Protein AF-A0A0D9WM63-F1 (afdb_monomer)

Solvent-accessible surface area (backbone atoms only — not comparable to full-atom values): 14721 Å² total; per-residue (Å²): 133,85,79,82,76,86,70,68,70,67,44,61,54,49,36,53,50,27,53,54,46,32,70,76,42,75,76,48,37,66,35,28,33,57,30,14,49,35,24,43,80,66,71,37,35,72,68,12,36,56,25,10,50,50,11,34,73,63,33,74,63,45,44,58,12,27,46,43,31,19,54,31,30,44,76,72,66,41,39,66,62,15,44,54,38,31,56,60,26,34,78,56,36,85,76,46,64,69,44,56,50,48,44,55,53,39,52,50,52,52,57,57,53,48,78,76,44,97,56,67,67,66,53,51,55,50,53,50,54,55,48,52,54,52,51,54,50,52,52,53,52,49,52,53,50,52,55,50,53,51,53,50,53,51,49,56,52,50,51,52,52,52,53,54,49,55,52,51,56,51,51,53,52,52,51,51,54,52,50,54,54,49,57,52,52,51,51,54,50,50,53,50,49,53,54,54,60,69,49,48,69,79,45,33,11,82,84,80,70,42,72,43,81,51,33,21,30,41,63,80,73,49,62,30,28,47,69,60,54,52,48,45,44,73,73,69,50,64,49,36,93,86,78,66,44,78,43,90,51,89,63,71,45,78,34,63,68,58,36,54,50,46,52,53,51,51,53,57,58,74,66,57,130

Radius of gyration: 53.37 Å; Cα contacts (8 Å, |Δi|>4): 248; chains: 1; bounding box: 93×41×144 Å

pLDDT: mean 86.45, std 12.23, range [28.81, 97.81]

Mean predicted aligned error: 16.12 Å

Foldseek 3Di:
DDDDDDQPPVLVVQLVVLVVVCVVPVLDLVSLLSNLVSCLSVVNLVSSLVSLVSSCVSPVLPLSSLLSNLSSCVVVVNLLVSLVSLLSSCVNVVDDPSSVVSNVVSVVVLVVVVVVDPDVVSVVSVVVSVVSNVVSVVVVVVVVVVVVVVVVVVVVVVVVVVVVVVVVVVVVVVVVVVVVVVVVVVVVVVVVVVVLVVCQVVQAAPQPRHRAQWWKAFQVRDIHRPVRLVVCVVVVQQADPVPRHGHPDGDIHTPVVSNVVSVVSVVVVVPPD

Sequence (273 aa):
MHACVPLPKKYLEASRKFTKAAKKNPSDPTNFSYRAQCRIERGKFPEALEDAERCIELDPAFVMGYVCKGNALSLLGAYEDAVSTLIDGLKHGPGNPEILDGLKRYSAHLKMAKSNSNDDVRAENLRKHERDIEHLRNELQKSKIEASEERSSQRDYEYVVEQLTLQNDLLDQELQTANQRTGNLERQLEEHNALFQQLQPHFTCPISQDVMDEPVIAADGHTYEAEMIKDWFRRGRTTSPMTNEQLEHRELIPNHALRSAIEKWRQLQNMAP

Secondary structure (DSSP, 8-state):
--------HHHHHHHHHHHHHHHH-TT-HHHHHHHHHHHHTTT-HHHHHHHHHHHHHH-TT-HHHHHHHHHHHHHTT-HHHHHHHHHHHHHH-TT-HHHHHHHHHHHHHHHHHHTT---HHHHHHHHHHHHHHHHHHHHHHHHHHHHHHHHHHHHHHHHHHHHHHHHHHHHHHHHHHHHHHHHHHHHHHHHHHHHHHHHHHHHB-TTT-SB-SSEEE-TTS-EEEHHHHHHHHHTT--B-TTT-PBPS----EE-HHHHHHHHHHHHHHHT--

InterPro domains:
  IPR003613 U-box domain [PF04564] (202-267)
  IPR003613 U-box domain [PS51698] (198-272)
  IPR003613 U-box domain [SM00504] (202-265)
  IPR011990 Tetratricopeptide-like helical domain superfamily [G3DSA:1.25.40.10] (8-198)
  IPR011990 Tetratricopeptide-like helical domain superfamily [SSF48452] (9-105)
  IPR013083 Zinc finger, RING/FYVE/PHD-type [G3DSA:3.30.40.10] (199-272)
  IPR019734 Tetratricopeptide repeat [SM00028] (29-62)
  IPR019734 Tetratricopeptide repeat [SM00028] (63-96)
  IPR052085 WD repeat, SAM and U-box domain-containing [PTHR46573] (161-271)

Nearest PDB structures (foldseek):
  2vyi-assembly2_B  TM=9.308E-01  e=2.009E-06  Homo sapiens
  6gxz-assembly2_C  TM=8.877E-01  e=5.380E-06  Homo sapiens
  6gxz-assembly1_A  TM=8.841E-01  e=9.301E-06  Homo sapiens
  6i57-assembly1_A  TM=8.871E-01  e=7.074E-06  Homo sapiens
  7kw7-assembly1_E  TM=8.843E-01  e=6.003E-06  Homo sapiens

Structure (mmCIF, N/CA/C/O backbone):
data_AF-A0A0D9WM63-F1
#
_entry.id   AF-A0A0D9WM63-F1
#
loop_
_atom_site.group_PDB
_atom_site.id
_atom_site.type_symbol
_atom_site.label_atom_id
_atom_site.label_alt_id
_atom_site.label_comp_id
_atom_site.label_asym_id
_atom_site.label_entity_id
_atom_site.label_seq_id
_atom_site.pdbx_PDB_ins_code
_atom_site.Cartn_x
_atom_site.Cartn_y
_atom_site.Cartn_z
_atom_site.occupancy
_atom_site.B_iso_or_equiv
_atom_site.auth_seq_id
_atom_site.auth_comp_id
_atom_site.auth_asym_id
_atom_site.auth_atom_id
_atom_site.pdbx_PDB_model_num
ATOM 1 N N . MET A 1 1 ? -26.439 7.511 71.485 1.00 30.38 1 MET A N 1
ATOM 2 C CA . MET A 1 1 ? -25.369 8.437 71.053 1.00 30.38 1 MET A CA 1
ATOM 3 C C . MET A 1 1 ? -24.290 7.604 70.374 1.00 30.38 1 MET A C 1
ATOM 5 O O . MET A 1 1 ? -23.497 6.984 71.070 1.00 30.38 1 MET A O 1
ATOM 9 N N . HIS A 1 2 ? -24.324 7.463 69.045 1.00 30.92 2 HIS A N 1
ATOM 10 C CA . HIS A 1 2 ? -23.300 6.688 68.336 1.00 30.92 2 HIS A CA 1
ATOM 11 C C . HIS A 1 2 ? -22.000 7.490 68.265 1.00 30.92 2 HIS A C 1
ATOM 13 O O . HIS A 1 2 ? -21.975 8.612 67.762 1.00 30.92 2 HIS A O 1
ATOM 19 N N . ALA A 1 3 ? -20.946 6.910 68.836 1.00 28.81 3 ALA A N 1
ATOM 20 C CA . ALA A 1 3 ? -19.606 7.463 68.877 1.00 28.81 3 ALA A CA 1
ATOM 21 C C . ALA A 1 3 ? -19.083 7.713 67.455 1.00 28.81 3 ALA A C 1
ATOM 23 O O . ALA A 1 3 ? -19.073 6.819 66.610 1.00 28.81 3 ALA A O 1
ATOM 24 N N . CYS A 1 4 ? -18.653 8.949 67.208 1.00 33.91 4 CYS A N 1
ATOM 25 C CA . CYS A 1 4 ? -17.992 9.371 65.983 1.00 33.91 4 CYS A CA 1
ATOM 26 C C . CYS A 1 4 ? -16.625 8.677 65.900 1.00 33.91 4 CYS A C 1
ATOM 28 O O . CYS A 1 4 ? -15.690 9.050 66.610 1.00 33.91 4 CYS A O 1
ATOM 30 N N . VAL A 1 5 ? -16.519 7.640 65.068 1.00 37.62 5 VAL A N 1
ATOM 31 C CA . VAL A 1 5 ? -15.233 7.031 64.710 1.00 37.62 5 VAL A CA 1
ATOM 32 C C . VAL A 1 5 ? -14.412 8.096 63.965 1.00 37.62 5 VAL A C 1
ATOM 34 O O . VAL A 1 5 ? -14.908 8.656 62.984 1.00 37.62 5 VAL A O 1
ATOM 37 N N . PRO A 1 6 ? -13.183 8.432 64.404 1.00 40.06 6 PRO A N 1
ATOM 38 C CA . PRO A 1 6 ? -12.389 9.458 63.746 1.00 40.06 6 PRO A CA 1
ATOM 39 C C . PRO A 1 6 ? -11.955 8.977 62.358 1.00 40.06 6 PRO A C 1
ATOM 41 O O . PRO A 1 6 ? -11.064 8.142 62.215 1.00 40.06 6 PRO A O 1
ATOM 44 N N . LEU A 1 7 ? -12.600 9.516 61.322 1.00 44.00 7 LEU A N 1
ATOM 45 C CA . LEU A 1 7 ? -12.259 9.256 59.926 1.00 44.00 7 LEU A CA 1
ATOM 46 C C . LEU A 1 7 ? -10.853 9.800 59.593 1.00 44.00 7 LEU A C 1
ATOM 48 O O . LEU A 1 7 ? -10.496 10.895 60.046 1.00 44.00 7 LEU A O 1
ATOM 52 N N . PRO A 1 8 ? -10.046 9.101 58.770 1.00 55.19 8 PRO A N 1
ATOM 53 C CA . PRO A 1 8 ? -8.692 9.539 58.437 1.00 55.19 8 PRO A CA 1
ATOM 54 C C . PRO A 1 8 ? -8.680 10.935 57.796 1.00 55.19 8 PRO A C 1
ATOM 56 O O . PRO A 1 8 ? -9.303 11.160 56.757 1.00 55.19 8 PRO A O 1
ATOM 59 N N . LYS A 1 9 ? -7.911 11.875 58.374 1.00 60.28 9 LYS A N 1
ATOM 60 C CA . LYS A 1 9 ? -7.759 13.276 57.902 1.00 60.28 9 LYS A CA 1
ATOM 61 C C . LYS A 1 9 ? -7.510 13.411 56.387 1.00 60.28 9 LYS A C 1
ATOM 63 O O . LYS A 1 9 ? -7.901 14.411 55.789 1.00 60.28 9 LYS A O 1
ATOM 68 N N . LYS A 1 10 ? -6.921 12.389 55.756 1.00 66.81 10 LYS A N 1
ATOM 69 C CA . LYS A 1 10 ? -6.607 12.334 54.320 1.00 66.81 10 LYS A CA 1
ATOM 70 C C . LYS A 1 10 ? -7.846 12.464 53.412 1.00 66.81 10 LYS A C 1
ATOM 72 O O . LYS A 1 10 ? -7.761 13.131 52.383 1.00 66.81 10 LYS A O 1
ATOM 77 N N . TYR A 1 11 ? -9.010 11.931 53.800 1.00 69.69 11 TYR A N 1
ATOM 78 C CA . TYR A 1 11 ? -10.223 11.975 52.960 1.00 69.69 11 TYR A CA 1
ATOM 79 C C . TYR A 1 11 ? -10.913 13.345 52.951 1.00 69.69 11 TYR A C 1
ATOM 81 O O . TYR A 1 11 ? -11.523 13.744 51.958 1.00 69.69 11 TYR A O 1
ATOM 89 N N . LEU A 1 12 ? -10.786 14.109 54.040 1.00 73.38 12 LEU A N 1
ATOM 90 C CA . LEU A 1 12 ? -11.295 15.481 54.131 1.00 73.38 12 LEU A CA 1
ATOM 91 C C . LEU A 1 12 ? -10.537 16.421 53.188 1.00 73.38 12 LEU A C 1
ATOM 93 O O . LEU A 1 12 ? -11.150 17.228 52.483 1.00 73.38 12 LEU A O 1
ATOM 97 N N . GLU A 1 13 ? -9.212 16.298 53.149 1.00 78.75 13 GLU A N 1
ATOM 98 C CA . GLU A 1 13 ? -8.368 17.070 52.238 1.00 78.75 13 GLU A CA 1
ATOM 99 C C . GLU A 1 13 ? -8.580 16.655 50.779 1.00 78.75 13 GLU A C 1
ATOM 101 O O . GLU A 1 13 ? -8.741 17.526 49.921 1.00 78.75 13 GLU A O 1
ATOM 106 N N . ALA A 1 14 ? -8.662 15.348 50.505 1.00 77.00 14 ALA A N 1
ATOM 107 C CA . ALA A 1 14 ? -8.947 14.819 49.171 1.00 77.00 14 ALA A CA 1
ATOM 108 C C . ALA A 1 14 ? -10.304 15.311 48.643 1.00 77.00 14 ALA A C 1
ATOM 110 O O . ALA A 1 14 ? -10.381 15.878 47.554 1.00 77.00 14 ALA A O 1
ATOM 111 N N . SER A 1 15 ? -11.361 15.229 49.457 1.00 80.38 15 SER A N 1
ATOM 112 C CA . SER A 1 15 ? -12.695 15.717 49.095 1.00 80.38 15 SER A CA 1
ATOM 113 C C . SER A 1 15 ? -12.697 17.213 48.747 1.00 80.38 15 SER A C 1
ATOM 115 O O . SER A 1 15 ? -13.327 17.624 47.769 1.00 80.38 15 SER A O 1
ATOM 117 N N . ARG A 1 16 ? -11.943 18.045 49.485 1.00 83.75 16 ARG A N 1
ATOM 118 C CA . ARG A 1 16 ? -11.784 19.477 49.167 1.00 83.75 16 ARG A CA 1
ATOM 119 C C . ARG A 1 16 ? -11.043 19.700 47.847 1.00 83.75 16 ARG A C 1
ATOM 121 O O . ARG A 1 16 ? -11.448 20.576 47.082 1.00 83.75 16 ARG A O 1
ATOM 128 N N . LYS A 1 17 ? -9.989 18.926 47.570 1.00 86.19 17 LYS A N 1
ATOM 129 C CA . LYS A 1 17 ? -9.228 19.004 46.312 1.00 86.19 17 LYS A CA 1
ATOM 130 C C . LYS A 1 17 ? -10.103 18.645 45.110 1.00 86.19 17 LYS A C 1
ATOM 132 O O . LYS A 1 17 ? -10.204 19.460 44.198 1.00 86.19 17 LYS A O 1
ATOM 137 N N . PHE A 1 18 ? -10.822 17.523 45.156 1.00 85.25 18 PHE A N 1
ATOM 138 C CA . PHE A 1 18 ? -11.717 17.114 44.066 1.00 85.25 18 PHE A CA 1
ATOM 139 C C . PHE A 1 18 ? -12.925 18.040 43.905 1.00 85.25 18 PHE A C 1
ATOM 141 O O . PHE A 1 18 ? -13.374 18.282 42.792 1.00 85.25 18 PHE A O 1
ATOM 148 N N . THR A 1 19 ? -13.408 18.663 44.984 1.00 87.38 19 THR A N 1
ATOM 149 C CA . THR A 1 19 ? -14.452 19.695 44.872 1.00 87.38 19 THR A CA 1
ATOM 150 C C . THR A 1 19 ? -13.950 20.928 44.116 1.00 87.38 19 THR A C 1
ATOM 152 O O . THR A 1 19 ? -14.672 21.467 43.280 1.00 87.38 19 THR A O 1
ATOM 155 N N . LYS A 1 20 ? -12.715 21.380 44.375 1.00 88.56 20 LYS A N 1
ATOM 156 C CA . LYS A 1 20 ? -12.098 22.472 43.604 1.00 88.56 20 LYS A CA 1
ATOM 157 C C . LYS A 1 20 ? -11.825 22.054 42.155 1.00 88.56 20 LYS A C 1
ATOM 159 O O . LYS A 1 20 ? -12.071 22.851 41.256 1.00 88.56 20 LYS A O 1
ATOM 164 N N . ALA A 1 21 ? -11.366 20.822 41.935 1.00 83.88 21 ALA A N 1
ATOM 165 C CA . ALA A 1 21 ? -11.103 20.282 40.602 1.00 83.88 21 ALA A CA 1
ATOM 166 C C . ALA A 1 21 ? -12.382 20.199 39.756 1.00 83.88 21 ALA A C 1
ATOM 168 O O . ALA A 1 21 ? -12.409 20.749 38.662 1.00 83.88 21 ALA A O 1
ATOM 169 N N . ALA A 1 22 ? -13.475 19.666 40.310 1.00 86.56 22 ALA A N 1
ATOM 170 C CA . ALA A 1 22 ? -14.778 19.605 39.645 1.00 86.56 22 ALA A CA 1
ATOM 171 C C . ALA A 1 22 ? -15.368 20.994 39.332 1.00 86.56 22 ALA A C 1
ATOM 173 O O . ALA A 1 22 ? -16.107 21.144 38.368 1.00 86.56 22 ALA A O 1
ATOM 174 N N . LYS A 1 23 ? -15.044 22.035 40.118 1.00 89.81 23 LYS A N 1
ATOM 175 C CA . LYS A 1 23 ? -15.414 23.423 39.778 1.00 89.81 23 LYS A CA 1
ATOM 176 C C . LYS A 1 23 ? -14.583 23.984 38.626 1.00 89.81 23 LYS A C 1
ATOM 178 O O . LYS A 1 23 ? -15.092 24.775 37.844 1.00 89.81 23 LYS A O 1
ATOM 183 N N . LYS A 1 24 ? -13.301 23.619 38.559 1.00 89.12 24 LYS A N 1
ATOM 184 C CA . LYS A 1 24 ? -12.375 24.082 37.520 1.00 89.12 24 LYS A CA 1
ATOM 185 C C . LYS A 1 24 ? -12.625 23.378 36.185 1.00 89.12 24 LYS A C 1
ATOM 187 O O . LYS A 1 24 ? -12.498 24.014 35.148 1.00 89.12 24 LYS A O 1
ATOM 192 N N . ASN A 1 25 ? -12.978 22.095 36.222 1.00 86.38 25 ASN A N 1
ATOM 193 C CA . ASN A 1 25 ? -13.357 21.313 35.054 1.00 86.38 25 ASN A CA 1
ATOM 194 C C . ASN A 1 25 ? -14.635 20.497 35.341 1.00 86.38 25 ASN A C 1
ATOM 196 O O . ASN A 1 25 ? -14.542 19.355 35.799 1.00 86.38 25 ASN A O 1
ATOM 200 N N . PRO A 1 26 ? -15.824 21.079 35.097 1.00 88.75 26 PRO A N 1
ATOM 201 C CA . PRO A 1 26 ? -17.108 20.422 35.353 1.00 88.75 26 PRO A CA 1
ATOM 202 C C . PRO A 1 26 ? -17.472 19.304 34.371 1.00 88.75 26 PRO A C 1
ATOM 204 O O . PRO A 1 26 ? -18.470 18.627 34.601 1.00 88.75 26 PRO A O 1
ATOM 207 N N . SER A 1 27 ? -16.709 19.131 33.290 1.00 89.94 27 SER A N 1
ATOM 208 C CA . SER A 1 27 ? -16.997 18.144 32.242 1.00 89.94 27 SER A CA 1
ATOM 209 C C . SER A 1 27 ? -16.189 16.855 32.381 1.00 89.94 27 SER A C 1
ATOM 211 O O . SER A 1 27 ? -16.422 15.916 31.634 1.00 89.94 27 SER A O 1
ATOM 213 N N . ASP A 1 28 ? -15.230 16.798 33.309 1.00 87.19 28 ASP A N 1
ATOM 214 C CA . ASP A 1 28 ? -14.387 15.618 33.512 1.00 87.19 28 ASP A CA 1
ATOM 215 C C . ASP A 1 28 ? -15.029 14.648 34.528 1.00 87.19 28 ASP A C 1
ATOM 217 O O . ASP A 1 28 ? -15.064 14.969 35.727 1.00 87.19 28 ASP A O 1
ATOM 221 N N . PRO A 1 29 ? -15.504 13.464 34.088 1.00 89.50 29 PRO A N 1
ATOM 222 C CA . PRO A 1 29 ? -16.188 12.487 34.940 1.00 89.50 29 PRO A CA 1
ATOM 223 C C . PRO A 1 29 ? -15.286 11.945 36.060 1.00 89.50 29 PRO A C 1
ATOM 225 O O . PRO A 1 29 ? -15.774 11.606 37.142 1.00 89.50 29 PRO A O 1
ATOM 228 N N . THR A 1 30 ? -13.966 11.952 35.862 1.00 88.38 30 THR A N 1
ATOM 229 C CA . THR A 1 30 ? -12.961 11.455 36.814 1.00 88.38 30 THR A CA 1
ATOM 230 C C . THR A 1 30 ? -12.980 12.229 38.133 1.00 88.38 30 THR A C 1
ATOM 232 O O . THR A 1 30 ? -12.835 11.665 39.219 1.00 88.38 30 THR A O 1
ATOM 235 N N . ASN A 1 31 ? -13.192 13.546 38.073 1.00 87.44 31 ASN A N 1
ATOM 236 C CA . ASN A 1 31 ? -13.251 14.371 39.280 1.00 87.44 31 ASN A CA 1
ATOM 237 C C . ASN A 1 31 ? -14.484 14.047 40.127 1.00 87.44 31 ASN A C 1
ATOM 239 O O . ASN A 1 31 ? -14.416 14.120 41.357 1.00 87.44 31 ASN A O 1
ATOM 243 N N . PHE A 1 32 ? -15.597 13.694 39.481 1.00 91.12 32 PHE A N 1
ATOM 244 C CA . PHE A 1 32 ? -16.828 13.311 40.163 1.00 91.12 32 PHE A CA 1
ATOM 245 C C . PHE A 1 32 ? -16.726 11.905 40.755 1.00 91.12 32 PHE A C 1
ATOM 247 O O . PHE A 1 32 ? -17.112 11.741 41.909 1.00 91.12 32 PHE A O 1
ATOM 254 N N . SER A 1 33 ? -16.116 10.930 40.070 1.00 90.00 33 SER A N 1
ATOM 255 C CA . SER A 1 33 ? -15.935 9.579 40.631 1.00 90.00 33 SER A CA 1
ATOM 256 C C . SER A 1 33 ? -15.040 9.573 41.875 1.00 90.00 33 SER A C 1
ATOM 258 O O . SER A 1 33 ? -15.428 9.041 42.918 1.00 90.00 33 SER A O 1
ATOM 260 N N . TYR A 1 34 ? -13.890 10.254 41.841 1.00 88.81 34 TYR A N 1
ATOM 261 C CA . TYR A 1 34 ? -13.026 10.368 43.021 1.00 88.81 34 TYR A CA 1
ATOM 262 C C . TYR A 1 34 ? -13.686 11.156 44.161 1.00 88.81 34 TYR A C 1
ATOM 264 O O . TYR A 1 34 ? -13.469 10.859 45.343 1.00 88.81 34 TYR A O 1
ATOM 272 N N . ARG A 1 35 ? -14.525 12.152 43.838 1.00 90.88 35 ARG A N 1
ATOM 273 C CA . ARG A 1 35 ? -15.312 12.885 44.839 1.00 90.88 35 ARG A CA 1
ATOM 274 C C . ARG A 1 35 ? -16.397 12.002 45.458 1.00 90.88 35 ARG A C 1
ATOM 276 O O . ARG A 1 35 ? -16.523 12.026 46.685 1.00 90.88 35 ARG A O 1
ATOM 283 N N . ALA A 1 36 ? -17.091 11.195 44.654 1.00 91.38 36 ALA A N 1
ATOM 284 C CA . ALA A 1 36 ? -18.078 10.214 45.096 1.00 91.38 36 ALA A CA 1
ATOM 285 C C . ALA A 1 36 ? -17.442 9.196 46.049 1.00 91.38 36 ALA A C 1
ATOM 287 O O . ALA A 1 36 ? -17.933 9.005 47.159 1.00 91.38 36 ALA A O 1
ATOM 288 N N . GLN A 1 37 ? -16.285 8.634 45.687 1.00 90.31 37 GLN A N 1
ATOM 289 C CA . GLN A 1 37 ? -15.542 7.706 46.541 1.00 90.31 37 GLN A CA 1
ATOM 290 C C . GLN A 1 37 ? -15.157 8.350 47.881 1.00 90.31 37 GLN A C 1
ATOM 292 O O . GLN A 1 37 ? -15.417 7.792 48.944 1.00 90.31 37 GLN A O 1
ATOM 297 N N . CYS A 1 38 ? -14.634 9.582 47.864 1.00 89.56 38 CYS A N 1
ATOM 298 C CA . CYS A 1 38 ? -14.337 10.310 49.100 1.00 89.56 38 CYS A CA 1
ATOM 299 C C . CYS A 1 38 ? -15.587 10.580 49.957 1.00 89.56 38 CYS A C 1
ATOM 301 O O . CYS A 1 38 ? -15.468 10.726 51.172 1.00 89.56 38 CYS A O 1
ATOM 303 N N . ARG A 1 39 ? -16.771 10.732 49.351 1.00 91.94 39 ARG A N 1
ATOM 304 C CA . ARG A 1 39 ? -18.042 10.945 50.063 1.00 91.94 39 ARG A CA 1
ATOM 305 C C . ARG A 1 39 ? -18.585 9.645 50.655 1.00 91.94 39 ARG A C 1
ATOM 307 O O . ARG A 1 39 ? -19.030 9.675 51.800 1.00 91.94 39 ARG A O 1
ATOM 314 N N . ILE A 1 40 ? -18.446 8.527 49.943 1.00 89.88 40 ILE A N 1
ATOM 315 C CA . ILE A 1 40 ? -18.752 7.173 50.430 1.00 89.88 40 ILE A CA 1
ATOM 316 C C . ILE A 1 40 ? -17.966 6.875 51.708 1.00 89.88 40 ILE A C 1
ATOM 318 O O . ILE A 1 40 ? -18.567 6.595 52.742 1.00 89.88 40 ILE A O 1
ATOM 322 N N . GLU A 1 41 ? -16.645 7.069 51.682 1.00 87.19 41 GLU A N 1
ATOM 323 C CA . GLU A 1 41 ? -15.774 6.863 52.853 1.00 87.19 41 GLU A CA 1
ATOM 324 C C . GLU A 1 41 ? -16.122 7.786 54.033 1.00 87.19 41 GLU A C 1
ATOM 326 O O . GLU A 1 41 ? -15.753 7.538 55.176 1.00 87.19 41 GLU A O 1
ATOM 331 N N . ARG A 1 42 ? -16.845 8.881 53.773 1.00 86.50 42 ARG A N 1
ATOM 332 C CA . ARG A 1 42 ? -17.303 9.838 54.788 1.00 86.50 42 ARG A CA 1
ATOM 333 C C . ARG A 1 42 ? -18.729 9.582 55.275 1.00 86.50 42 ARG A C 1
ATOM 335 O O . ARG A 1 42 ? -19.224 10.381 56.067 1.00 86.50 42 ARG A O 1
ATOM 342 N N . GLY A 1 43 ? -19.397 8.538 54.787 1.00 87.56 43 GLY A N 1
ATOM 343 C CA . GLY A 1 43 ? -20.796 8.244 55.106 1.00 87.56 43 GLY A CA 1
ATOM 344 C C . GLY A 1 43 ? -21.811 9.191 54.453 1.00 87.56 43 GLY A C 1
ATOM 345 O O . GLY A 1 43 ? -22.971 9.219 54.849 1.00 87.56 43 GLY A O 1
ATOM 346 N N . LYS A 1 44 ? -21.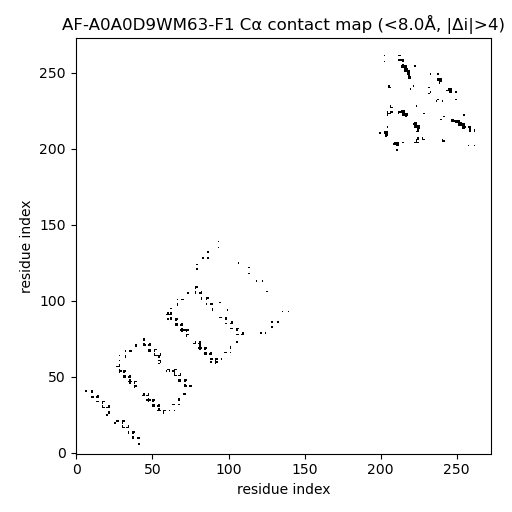387 10.000 53.475 1.00 90.31 44 LYS A N 1
ATOM 347 C CA . LYS A 1 44 ? -22.230 10.957 52.739 1.00 90.31 44 LYS A CA 1
ATOM 348 C C . LYS A 1 44 ? -22.787 10.303 51.477 1.00 90.31 44 LYS A C 1
ATOM 350 O O . LYS A 1 44 ? -22.362 10.618 50.367 1.00 90.31 44 LYS A O 1
ATOM 355 N N . PHE A 1 45 ? -23.655 9.312 51.664 1.00 90.94 45 PHE A N 1
ATOM 356 C CA . PHE A 1 45 ? -24.143 8.465 50.571 1.00 90.94 45 PHE A CA 1
ATOM 357 C C . PHE A 1 45 ? -25.047 9.197 49.566 1.00 90.94 45 PHE A C 1
ATOM 359 O O . PHE A 1 45 ? -24.806 9.024 48.373 1.00 90.94 45 PHE A O 1
ATOM 366 N N . PRO A 1 46 ? -26.009 10.054 49.972 1.00 92.12 46 PRO A N 1
ATOM 367 C CA . PRO A 1 46 ? -26.835 10.796 49.016 1.00 92.12 46 PRO A CA 1
ATOM 368 C C . PRO A 1 46 ? -25.997 11.696 48.103 1.00 92.12 46 PRO A C 1
ATOM 370 O O . PRO A 1 46 ? -26.126 11.648 46.885 1.00 92.12 46 PRO A O 1
ATOM 373 N N . GLU A 1 47 ? -25.040 12.434 48.672 1.00 92.06 47 GLU A N 1
ATOM 374 C CA . GLU A 1 47 ? -24.155 13.286 47.878 1.00 92.06 47 GLU A CA 1
ATOM 375 C C . GLU A 1 47 ? -23.172 12.468 47.018 1.00 92.06 47 GLU A C 1
ATOM 377 O O . GLU A 1 47 ? -22.626 12.979 46.041 1.00 92.06 47 GLU A O 1
ATOM 382 N N . ALA A 1 48 ? -22.874 11.219 47.388 1.00 92.81 48 ALA A N 1
ATOM 383 C CA . ALA A 1 48 ? -22.083 10.324 46.548 1.00 92.81 48 ALA A CA 1
ATOM 384 C C . ALA A 1 48 ? -22.883 9.795 45.350 1.00 92.81 48 ALA A C 1
ATOM 386 O O . ALA A 1 48 ? -22.302 9.627 44.280 1.00 92.81 48 ALA A O 1
ATOM 387 N N . LEU A 1 49 ? -24.191 9.568 45.514 1.00 94.88 49 LEU A N 1
ATOM 388 C CA . LEU A 1 49 ? -25.080 9.175 44.419 1.00 94.88 49 LEU A CA 1
ATOM 389 C C . LEU A 1 49 ? -25.188 10.279 43.374 1.00 94.88 49 LEU A C 1
ATOM 391 O O . LEU A 1 49 ? -24.983 9.993 42.201 1.00 94.88 49 LEU A O 1
ATOM 395 N N . GLU A 1 50 ? -25.388 11.530 43.795 1.00 94.56 50 GLU A N 1
ATOM 396 C CA . GLU A 1 50 ? -25.412 12.681 42.880 1.00 94.56 50 GLU A CA 1
ATOM 397 C C . GLU A 1 50 ? -24.125 12.772 42.045 1.00 94.56 50 GLU A C 1
ATOM 399 O O . GLU A 1 50 ? -24.160 13.004 40.838 1.00 94.56 50 GLU A O 1
ATOM 404 N N . ASP A 1 51 ? -22.967 12.561 42.678 1.00 93.38 51 ASP A N 1
ATOM 405 C CA . ASP A 1 51 ? -21.682 12.582 41.978 1.00 93.38 51 ASP A CA 1
ATOM 406 C C . ASP A 1 51 ? -21.534 11.412 41.002 1.00 93.38 51 ASP A C 1
ATOM 408 O O . ASP A 1 51 ? -20.985 11.585 39.915 1.00 93.38 51 ASP A O 1
ATOM 412 N N . ALA A 1 52 ? -22.004 10.226 41.384 1.00 94.69 52 ALA A N 1
ATOM 413 C CA . ALA A 1 52 ? -21.937 9.040 40.547 1.00 94.69 52 ALA A CA 1
ATOM 414 C C . ALA A 1 52 ? -22.902 9.124 39.352 1.00 94.69 52 ALA A C 1
ATOM 416 O O . ALA A 1 52 ? -22.534 8.748 38.243 1.00 94.69 52 ALA A O 1
ATOM 417 N N . GLU A 1 53 ? -24.097 9.685 39.541 1.00 95.50 53 GLU A N 1
ATOM 418 C CA . GLU A 1 53 ? -25.047 9.972 38.461 1.00 95.50 53 GLU A CA 1
ATOM 419 C C . GLU A 1 53 ? -24.493 11.020 37.511 1.00 95.50 53 GLU A C 1
ATOM 421 O O . GLU A 1 53 ? -24.486 10.805 36.302 1.00 95.50 53 GLU A O 1
ATOM 426 N N . ARG A 1 54 ? -23.900 12.092 38.048 1.00 94.06 54 ARG A N 1
ATOM 427 C CA . ARG A 1 54 ? -23.239 13.093 37.214 1.00 94.06 54 ARG A CA 1
ATOM 428 C C . ARG A 1 54 ? -22.093 12.506 36.393 1.00 94.06 54 ARG A C 1
ATOM 430 O O . ARG A 1 54 ? -21.845 12.945 35.277 1.00 94.06 54 ARG A O 1
ATOM 437 N N . CYS A 1 55 ? -21.392 11.520 36.942 1.00 93.75 55 CYS A N 1
ATOM 438 C CA . CYS A 1 55 ? -20.333 10.794 36.254 1.00 93.75 55 CYS A CA 1
ATOM 439 C C . CYS A 1 55 ? -20.876 10.043 35.023 1.00 93.75 55 CYS A C 1
ATOM 441 O O . CYS A 1 55 ? -20.318 10.178 33.939 1.00 93.75 55 CYS A O 1
ATOM 443 N N . ILE A 1 56 ? -22.000 9.336 35.190 1.00 94.75 56 ILE A N 1
ATOM 444 C CA . ILE A 1 56 ? -22.683 8.585 34.123 1.00 94.75 56 ILE A CA 1
ATOM 445 C C . ILE A 1 56 ? -23.300 9.530 33.079 1.00 94.75 56 ILE A C 1
ATOM 447 O O . ILE A 1 56 ? -23.251 9.240 31.889 1.00 94.75 56 ILE A O 1
ATOM 451 N N . GLU A 1 57 ? -23.851 10.674 33.498 1.00 94.88 57 GLU A N 1
ATOM 452 C CA . GLU A 1 57 ? -24.372 11.699 32.580 1.00 94.88 57 GLU A CA 1
ATOM 453 C C . GLU A 1 57 ? -23.280 12.304 31.689 1.00 94.88 57 GLU A C 1
ATOM 455 O O . GLU A 1 57 ? -23.529 12.599 30.522 1.00 94.88 57 GLU A O 1
ATOM 460 N N . LEU A 1 58 ? -22.091 12.543 32.253 1.00 93.56 58 LEU A N 1
ATOM 461 C CA . LEU A 1 58 ? -20.969 13.142 31.531 1.00 93.56 58 LEU A CA 1
ATOM 462 C C . LEU A 1 58 ? -20.316 12.154 30.564 1.00 93.56 58 LEU A C 1
ATOM 464 O O . LEU A 1 58 ? -19.975 12.536 29.448 1.00 93.56 58 LEU A O 1
ATOM 468 N N . ASP A 1 59 ? -20.136 10.908 30.997 1.00 92.88 59 ASP A N 1
ATOM 469 C CA . ASP A 1 59 ? -19.583 9.842 30.169 1.00 92.88 59 ASP A CA 1
ATOM 470 C C . ASP A 1 59 ? -20.254 8.497 30.499 1.00 92.88 59 ASP A C 1
ATOM 472 O O . ASP A 1 59 ? -19.853 7.811 31.448 1.00 92.88 59 ASP A O 1
ATOM 476 N N . PRO A 1 60 ? -21.249 8.077 29.696 1.00 93.31 60 PRO A N 1
ATOM 477 C CA . PRO A 1 60 ? -21.909 6.789 29.870 1.00 93.31 60 PRO A CA 1
ATOM 478 C C . PRO A 1 60 ? -20.977 5.581 29.716 1.00 93.31 60 PRO A C 1
ATOM 480 O O . PRO A 1 60 ? -21.309 4.512 30.221 1.00 93.31 60 PRO A O 1
ATOM 483 N N . ALA A 1 61 ? -19.830 5.720 29.039 1.00 91.94 61 ALA A N 1
ATOM 484 C CA . ALA A 1 61 ? -18.849 4.646 28.891 1.00 91.94 61 ALA A CA 1
ATOM 485 C C . ALA A 1 61 ? -17.902 4.541 30.100 1.00 91.94 61 ALA A C 1
ATOM 487 O O . ALA A 1 61 ? -17.186 3.546 30.256 1.00 91.94 61 ALA A O 1
ATOM 488 N N . PHE A 1 62 ? -17.901 5.538 30.989 1.00 92.38 62 PHE A N 1
ATOM 489 C CA . PHE A 1 62 ? -17.017 5.567 32.142 1.00 92.38 62 PHE A CA 1
ATOM 490 C C . PHE A 1 62 ? -17.525 4.676 33.282 1.00 92.38 62 PHE A C 1
ATOM 492 O O . PHE A 1 62 ? -18.299 5.063 34.160 1.00 92.38 62 PHE A O 1
ATOM 499 N N . VAL A 1 63 ? -17.000 3.452 33.293 1.00 92.69 63 VAL A N 1
ATOM 500 C CA . VAL A 1 63 ? -17.338 2.353 34.212 1.00 92.69 63 VAL A CA 1
ATOM 501 C C . VAL A 1 63 ? -17.353 2.750 35.696 1.00 92.69 63 VAL A C 1
ATOM 503 O O . VAL A 1 63 ? -18.216 2.297 36.452 1.00 92.69 63 VAL A O 1
ATOM 506 N N . MET A 1 64 ? -16.442 3.627 36.128 1.00 90.88 64 MET A N 1
ATOM 507 C CA . MET A 1 64 ? -16.339 4.016 37.538 1.00 90.88 64 MET A CA 1
ATOM 508 C C . MET A 1 64 ? -17.573 4.760 38.059 1.00 90.88 64 MET A C 1
ATOM 510 O O . MET A 1 64 ? -17.840 4.692 39.258 1.00 90.88 64 MET A O 1
ATOM 514 N N . GLY A 1 65 ? -18.356 5.418 37.195 1.00 93.25 65 GLY A N 1
ATOM 515 C CA . GLY A 1 65 ? -19.627 6.033 37.593 1.00 93.25 65 GLY A CA 1
ATOM 516 C C . GLY A 1 65 ? -20.614 4.995 38.138 1.00 93.25 65 GLY A C 1
ATOM 517 O O . GLY A 1 65 ? -21.139 5.146 39.243 1.00 93.25 65 GLY A O 1
ATOM 518 N N . TYR A 1 66 ? -20.773 3.879 37.423 1.00 95.88 66 TYR A N 1
ATOM 519 C CA . TYR A 1 66 ? -21.625 2.759 37.836 1.00 95.88 66 TYR A CA 1
ATOM 520 C C . TYR A 1 66 ? -21.100 2.064 39.097 1.00 95.88 66 TYR A C 1
ATOM 522 O O . TYR A 1 66 ? -21.883 1.751 39.994 1.00 95.88 66 TYR A O 1
ATOM 530 N N . VAL A 1 67 ? -19.778 1.881 39.214 1.00 93.81 67 VAL A N 1
ATOM 531 C CA . VAL A 1 67 ? -19.142 1.300 40.413 1.00 93.81 67 VAL A CA 1
ATOM 532 C C . VAL A 1 67 ? -19.387 2.174 41.646 1.00 93.81 67 VAL A C 1
ATOM 534 O O . VAL A 1 67 ? -19.802 1.674 42.692 1.00 93.81 67 VAL A O 1
ATOM 537 N N . CYS A 1 68 ? -19.176 3.490 41.541 1.00 93.00 68 CYS A N 1
ATOM 538 C CA . CYS A 1 68 ? -19.428 4.424 42.637 1.00 93.00 68 CYS A CA 1
ATOM 539 C C . CYS A 1 68 ? -20.908 4.443 43.045 1.00 93.00 68 CYS A C 1
ATOM 541 O O . CYS A 1 68 ? -21.199 4.408 44.243 1.00 93.00 68 CYS A O 1
ATOM 543 N N . LYS A 1 69 ? -21.834 4.438 42.076 1.00 95.69 69 LYS A N 1
ATOM 544 C CA . LYS A 1 69 ? -23.279 4.395 42.344 1.00 95.69 69 LYS A CA 1
ATOM 545 C C . LYS A 1 69 ? -23.683 3.085 43.028 1.00 95.69 69 LYS A C 1
ATOM 547 O O . LYS A 1 69 ? -24.343 3.127 44.064 1.00 95.69 69 LYS A O 1
ATOM 552 N N . GLY A 1 70 ? -23.214 1.938 42.530 1.00 94.75 70 GLY A N 1
ATOM 553 C CA . GLY A 1 70 ? -23.451 0.624 43.140 1.00 94.75 70 GLY A CA 1
ATOM 554 C C . GLY A 1 70 ? -22.924 0.526 44.577 1.00 94.75 70 GLY A C 1
ATOM 555 O O . GLY A 1 70 ? -23.649 0.092 45.473 1.00 94.75 70 GLY A O 1
ATOM 556 N N . ASN A 1 71 ? -21.707 1.021 44.830 1.00 93.19 71 ASN A N 1
ATOM 557 C CA . ASN A 1 71 ? -21.131 1.092 46.177 1.00 93.19 71 ASN A CA 1
ATOM 558 C C . ASN A 1 71 ? -21.990 1.940 47.128 1.00 93.19 71 ASN A C 1
ATOM 560 O O . ASN A 1 71 ? -22.303 1.488 48.231 1.00 93.19 71 ASN A O 1
ATOM 564 N N . ALA A 1 72 ? -22.406 3.139 46.708 1.00 94.38 72 ALA A N 1
ATOM 565 C CA . ALA A 1 72 ? -23.241 4.017 47.527 1.00 94.38 72 ALA A CA 1
ATOM 566 C C . ALA A 1 72 ? -24.623 3.402 47.828 1.00 94.38 72 ALA A C 1
ATOM 568 O O . ALA A 1 72 ? -25.060 3.429 48.978 1.00 94.38 72 ALA A O 1
ATOM 569 N N . LEU A 1 73 ? -25.274 2.783 46.834 1.00 94.06 73 LEU A N 1
ATOM 570 C CA . LEU A 1 73 ? -26.552 2.078 47.006 1.00 94.06 73 LEU A CA 1
ATOM 571 C C . LEU A 1 73 ? -26.431 0.884 47.962 1.00 94.06 73 LEU A C 1
ATOM 573 O O . LEU A 1 73 ? -27.299 0.677 48.810 1.00 94.06 73 LEU A O 1
ATOM 577 N N . SER A 1 74 ? -25.328 0.132 47.883 1.00 92.12 74 SER A N 1
ATOM 578 C CA . SER A 1 74 ? -25.094 -1.019 48.764 1.00 92.12 74 SER A CA 1
ATOM 579 C C . SER A 1 74 ? -24.990 -0.619 50.240 1.00 92.12 74 SER A C 1
ATOM 581 O O . SER A 1 74 ? -25.510 -1.318 51.108 1.00 92.12 74 SER A O 1
ATOM 583 N N . LEU A 1 75 ? -24.388 0.540 50.531 1.00 91.06 75 LEU A N 1
ATOM 584 C CA . LEU A 1 75 ? -24.265 1.077 51.891 1.00 91.06 75 LEU A CA 1
ATOM 585 C C . LEU A 1 75 ? -25.584 1.644 52.425 1.00 91.06 75 LEU A C 1
ATOM 587 O O . LEU A 1 75 ? -25.770 1.724 53.637 1.00 91.06 75 LEU A O 1
ATOM 591 N N . LEU A 1 76 ? -26.514 1.981 51.531 1.00 89.75 76 LEU A N 1
ATOM 592 C CA . LEU A 1 76 ? -27.897 2.324 51.862 1.00 89.75 76 LEU A CA 1
ATOM 593 C C . LEU A 1 76 ? -28.801 1.085 52.006 1.00 89.75 76 LEU A C 1
ATOM 595 O O . LEU A 1 76 ? -29.981 1.224 52.316 1.00 89.75 76 LEU A O 1
ATOM 599 N N . GLY A 1 77 ? -28.270 -0.125 51.790 1.00 85.75 77 GLY A N 1
ATOM 600 C CA . GLY A 1 77 ? -29.023 -1.383 51.845 1.00 85.75 77 GLY A CA 1
ATOM 601 C C . GLY A 1 77 ? -29.867 -1.677 50.598 1.00 85.75 77 GLY A C 1
ATOM 602 O O . GLY A 1 77 ? -30.540 -2.707 50.543 1.00 85.75 77 GLY A O 1
ATOM 603 N N . ALA A 1 78 ? -29.809 -0.820 49.575 1.00 89.50 78 ALA A N 1
ATOM 604 C CA . ALA A 1 78 ? -30.501 -0.987 48.298 1.00 89.50 78 ALA A CA 1
ATOM 605 C C . ALA A 1 78 ? -29.703 -1.915 47.360 1.00 89.50 78 ALA A C 1
ATOM 607 O O . ALA A 1 78 ? -29.216 -1.515 46.303 1.00 89.50 78 ALA A O 1
ATOM 608 N N . TYR A 1 79 ? -29.520 -3.174 47.772 1.00 87.56 79 TYR A N 1
ATOM 609 C CA . TYR A 1 79 ? -28.680 -4.132 47.043 1.00 87.56 79 TYR A CA 1
ATOM 610 C C . TYR A 1 79 ? -29.226 -4.499 45.653 1.00 87.56 79 TYR A C 1
ATOM 612 O O . TYR A 1 79 ? -28.437 -4.817 44.771 1.00 87.56 79 TYR A O 1
ATOM 620 N N . GLU A 1 80 ? -30.543 -4.454 45.433 1.00 85.81 80 GLU A N 1
ATOM 621 C CA . GLU A 1 80 ? -31.139 -4.717 44.110 1.00 85.81 80 GLU A CA 1
ATOM 622 C C . GLU A 1 80 ? -30.762 -3.637 43.100 1.00 85.81 80 GLU A C 1
ATOM 624 O O . GLU A 1 80 ? -30.207 -3.950 42.047 1.00 85.81 80 GLU A O 1
ATOM 629 N N . ASP A 1 81 ? -30.961 -2.371 43.465 1.00 90.38 81 ASP A N 1
ATOM 630 C CA . ASP A 1 81 ? -30.593 -1.230 42.625 1.00 90.38 81 ASP A CA 1
ATOM 631 C C . ASP A 1 81 ? -29.078 -1.186 42.386 1.00 90.38 81 ASP A C 1
ATOM 633 O O . ASP A 1 81 ? -28.622 -0.844 41.291 1.00 90.38 81 ASP A O 1
ATOM 637 N N . ALA A 1 82 ? -28.282 -1.587 43.387 1.00 92.44 82 ALA A N 1
ATOM 638 C CA . ALA A 1 82 ? -26.833 -1.700 43.256 1.00 92.44 82 ALA A CA 1
ATOM 639 C C . ALA A 1 82 ? -26.433 -2.744 42.200 1.00 92.44 82 ALA A C 1
ATOM 641 O O . ALA A 1 82 ? -25.592 -2.457 41.350 1.00 92.44 82 ALA A O 1
ATOM 642 N N . VAL A 1 83 ? -27.041 -3.937 42.219 1.00 91.81 83 VAL A N 1
ATOM 643 C CA . VAL A 1 83 ? -26.769 -4.984 41.219 1.00 91.81 83 VAL A CA 1
ATOM 644 C C . VAL A 1 83 ? -27.242 -4.537 39.833 1.00 91.81 83 VAL A C 1
ATOM 646 O O . VAL A 1 83 ? -26.473 -4.671 38.884 1.00 91.81 83 VAL A O 1
ATOM 649 N N . SER A 1 84 ? -28.437 -3.946 39.713 1.00 92.12 84 SER A N 1
ATOM 650 C CA . SER A 1 84 ? -28.945 -3.424 38.432 1.00 92.12 84 SER A CA 1
ATOM 651 C C . SER A 1 84 ? -27.994 -2.393 37.827 1.00 92.12 84 SER A C 1
ATOM 653 O O . SER A 1 84 ? -27.621 -2.496 36.661 1.00 92.12 84 SER A O 1
ATOM 655 N N . THR A 1 85 ? -27.525 -1.445 38.642 1.00 93.69 85 THR A N 1
ATOM 656 C CA . THR A 1 85 ? -26.582 -0.408 38.203 1.00 93.69 85 THR A CA 1
ATOM 657 C C . THR A 1 85 ? -25.258 -1.009 37.718 1.00 93.69 85 THR A C 1
ATOM 659 O O . THR A 1 85 ? -24.690 -0.554 36.727 1.00 93.69 85 THR A O 1
ATOM 662 N N . LEU A 1 86 ? -24.748 -2.041 38.398 1.00 92.50 86 LEU A N 1
ATOM 663 C CA . LEU A 1 86 ? -23.512 -2.712 37.993 1.00 92.50 86 LEU A CA 1
ATOM 664 C C . LEU A 1 86 ? -23.673 -3.531 36.703 1.00 92.50 86 LEU A C 1
ATOM 666 O O . LEU A 1 86 ? -22.724 -3.599 35.923 1.00 92.50 86 LEU A O 1
ATOM 670 N N . ILE A 1 87 ? -24.847 -4.121 36.450 1.00 92.00 87 ILE A N 1
ATOM 671 C CA . ILE A 1 87 ? -25.134 -4.783 35.166 1.00 92.00 87 ILE A CA 1
ATOM 672 C C . ILE A 1 87 ? -25.127 -3.774 34.020 1.00 92.00 87 ILE A C 1
ATOM 674 O O . ILE A 1 87 ? -24.554 -4.060 32.969 1.00 92.00 87 ILE A O 1
ATOM 678 N N . ASP A 1 88 ? -25.699 -2.587 34.219 1.00 91.75 88 ASP A N 1
ATOM 679 C CA . ASP A 1 88 ? -25.630 -1.530 33.209 1.00 91.75 88 ASP A CA 1
ATOM 680 C C . ASP A 1 88 ? -24.184 -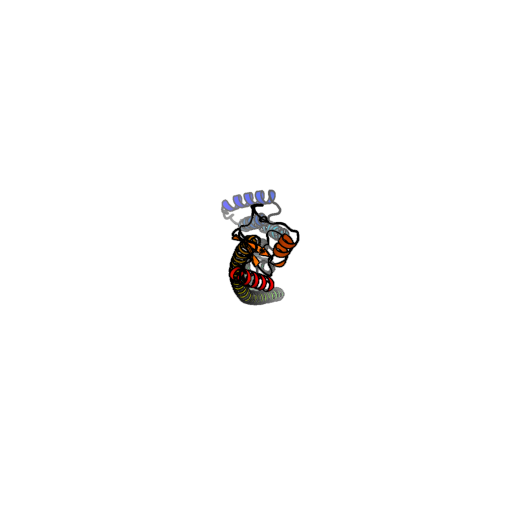1.093 32.949 1.00 91.75 88 ASP A C 1
ATOM 682 O O . ASP A 1 88 ? -23.768 -1.001 31.795 1.00 91.75 88 ASP A O 1
ATOM 686 N N . GLY A 1 89 ? -23.369 -0.954 33.999 1.00 91.12 89 GLY A N 1
ATOM 687 C CA . GLY A 1 89 ? -21.938 -0.678 33.852 1.00 91.12 89 GLY A CA 1
ATOM 688 C C . GLY A 1 89 ? -21.165 -1.777 33.109 1.00 91.12 89 GLY A C 1
ATOM 689 O O . GLY A 1 89 ? -20.212 -1.481 32.384 1.00 91.12 89 GLY A O 1
ATOM 690 N N . LEU A 1 90 ? -21.582 -3.042 33.231 1.00 90.38 90 LEU A N 1
ATOM 691 C CA . LEU A 1 90 ? -20.934 -4.174 32.561 1.00 90.38 90 LEU A CA 1
ATOM 692 C C . LEU A 1 90 ? -21.072 -4.101 31.032 1.00 90.38 90 LEU A C 1
ATOM 694 O O . LEU A 1 90 ? -20.187 -4.580 30.328 1.00 90.38 90 LEU A O 1
ATOM 698 N N . LYS A 1 91 ? -22.119 -3.446 30.513 1.00 90.00 91 LYS A N 1
ATOM 699 C CA . LYS A 1 91 ? -22.292 -3.203 29.068 1.00 90.00 91 LYS A CA 1
ATOM 700 C C . LYS A 1 91 ? -21.170 -2.333 28.491 1.00 90.00 91 LYS A C 1
ATOM 702 O O . LYS A 1 91 ? -20.797 -2.501 27.336 1.00 90.00 91 LYS A O 1
ATOM 707 N N . HIS A 1 92 ? -20.618 -1.430 29.300 1.00 88.62 92 HIS A N 1
ATOM 708 C CA . HIS A 1 92 ? -19.552 -0.507 28.899 1.00 88.62 92 HIS A CA 1
ATOM 709 C C . HIS A 1 92 ? -18.149 -1.016 29.259 1.00 88.62 92 HIS A C 1
ATOM 711 O O . HIS A 1 92 ? -17.166 -0.621 28.636 1.00 88.62 92 HIS A O 1
ATOM 717 N N . GLY A 1 93 ? -18.046 -1.921 30.236 1.00 85.19 93 GLY A N 1
ATOM 718 C CA . GLY A 1 93 ? -16.789 -2.538 30.656 1.00 85.19 93 GLY A CA 1
ATOM 719 C C . GLY A 1 93 ? -16.937 -4.023 30.986 1.00 85.19 93 GLY A C 1
ATOM 720 O O . GLY A 1 93 ? -16.815 -4.370 32.164 1.00 85.19 93 GLY A O 1
ATOM 721 N N . PRO A 1 94 ? -17.126 -4.912 29.986 1.00 79.06 94 PRO A N 1
ATOM 722 C CA . PRO A 1 94 ? -17.503 -6.325 30.172 1.00 79.06 94 PRO A CA 1
ATOM 723 C C . PRO A 1 94 ? -16.462 -7.230 30.866 1.00 79.06 94 PRO A C 1
ATOM 725 O O . PRO A 1 94 ? -16.624 -8.446 30.935 1.00 79.06 94 PRO A O 1
ATOM 728 N N . GLY A 1 95 ? -15.400 -6.662 31.432 1.00 83.19 95 GLY A N 1
ATOM 729 C CA . GLY A 1 95 ? -14.394 -7.374 32.220 1.00 83.19 95 GLY A CA 1
ATOM 730 C C . GLY A 1 95 ? -13.798 -6.540 33.351 1.00 83.19 95 GLY A C 1
ATOM 731 O O . GLY A 1 95 ? -12.734 -6.894 33.856 1.00 83.19 95 GLY A O 1
ATOM 732 N N . ASN A 1 96 ? -14.430 -5.424 33.732 1.00 86.50 96 ASN A N 1
ATOM 733 C CA . ASN A 1 96 ? -13.915 -4.601 34.820 1.00 86.50 96 ASN A CA 1
ATOM 734 C C . ASN A 1 96 ? -13.976 -5.389 36.154 1.00 86.50 96 ASN A C 1
ATOM 736 O O . ASN A 1 96 ? -15.047 -5.879 36.533 1.00 86.50 96 ASN A O 1
ATOM 740 N N . PRO A 1 97 ? -12.847 -5.525 36.876 1.00 87.94 97 PRO A N 1
ATOM 741 C CA . PRO A 1 97 ? -12.777 -6.356 38.073 1.00 87.94 97 PRO A CA 1
ATOM 742 C C . PRO A 1 97 ? -13.617 -5.803 39.228 1.00 87.94 97 PRO A C 1
ATOM 744 O O . PRO A 1 97 ? -14.164 -6.595 39.991 1.00 87.94 97 PRO A O 1
ATOM 747 N N . GLU A 1 98 ? -13.763 -4.479 39.347 1.00 87.62 98 GLU A N 1
ATOM 748 C CA . GLU A 1 98 ? -14.541 -3.841 40.416 1.00 87.62 98 GLU A CA 1
ATOM 749 C C . GLU A 1 98 ? -16.043 -4.094 40.248 1.00 87.62 98 GLU A C 1
ATOM 751 O O . GLU A 1 98 ? -16.728 -4.383 41.230 1.00 87.62 98 GLU A O 1
ATOM 756 N N . ILE A 1 99 ? -16.551 -4.071 39.009 1.00 89.88 99 ILE A N 1
ATOM 757 C CA . ILE A 1 99 ? -17.940 -4.449 38.706 1.00 89.88 99 ILE A CA 1
ATOM 758 C C . ILE A 1 99 ? -18.185 -5.919 39.050 1.00 89.88 99 ILE A C 1
ATOM 760 O O . ILE A 1 99 ? -19.158 -6.239 39.735 1.00 89.88 99 ILE A O 1
ATOM 764 N N . LEU A 1 100 ? -17.319 -6.823 38.586 1.00 89.12 100 LEU A N 1
ATOM 765 C CA . LEU A 1 100 ? -17.499 -8.265 38.790 1.00 89.12 100 LEU A CA 1
ATOM 766 C C . LEU A 1 100 ? -17.444 -8.645 40.275 1.00 89.12 100 LEU A C 1
ATOM 768 O O . LEU A 1 100 ? -18.245 -9.454 40.752 1.00 89.12 100 LEU A O 1
ATOM 772 N N . ASP A 1 101 ? -16.515 -8.047 41.014 1.00 89.38 101 ASP A N 1
ATOM 773 C CA . ASP A 1 101 ? -16.381 -8.226 42.455 1.00 89.38 101 ASP A CA 1
ATOM 774 C C . ASP A 1 101 ? -17.567 -7.610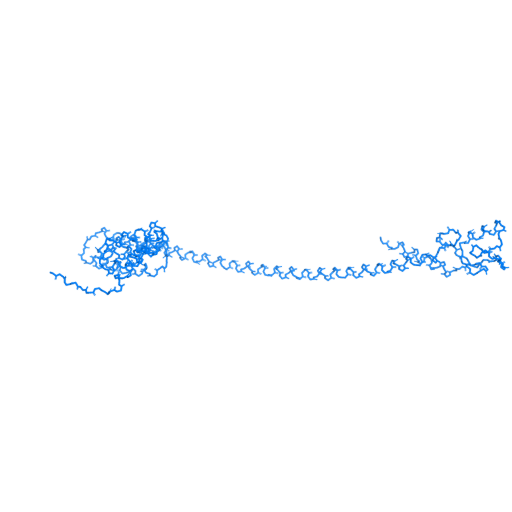 43.220 1.00 89.38 101 ASP A C 1
ATOM 776 O O . ASP A 1 101 ? -18.143 -8.272 44.088 1.00 89.38 101 ASP A O 1
ATOM 780 N N . GLY A 1 102 ? -18.021 -6.412 42.836 1.00 88.62 102 GLY A N 1
ATOM 781 C CA . GLY A 1 102 ? -19.235 -5.790 43.372 1.00 88.62 102 GLY A CA 1
ATOM 782 C C . GLY A 1 102 ? -20.482 -6.658 43.173 1.00 88.62 102 GLY A C 1
ATOM 783 O O . GLY A 1 102 ? -21.185 -6.960 44.138 1.00 88.62 102 GLY A O 1
ATOM 784 N N . LEU A 1 103 ? -20.710 -7.159 41.953 1.00 90.56 103 LEU A N 1
ATOM 785 C CA . LEU A 1 103 ? -21.815 -8.072 41.635 1.00 90.56 103 LEU A CA 1
ATOM 786 C C . LEU A 1 103 ? -21.763 -9.338 42.493 1.00 90.56 103 LEU A C 1
ATOM 788 O O . LEU A 1 103 ? -22.786 -9.759 43.040 1.00 90.56 103 LEU A O 1
ATOM 792 N N . LYS A 1 104 ? -20.578 -9.935 42.666 1.00 90.12 104 LYS A N 1
ATOM 793 C CA . LYS A 1 104 ? -20.391 -11.123 43.510 1.00 90.12 104 LYS A CA 1
ATOM 794 C C . LYS A 1 104 ? -20.728 -10.841 44.977 1.00 90.12 104 LYS A C 1
ATOM 796 O O . LYS A 1 104 ? -21.416 -11.644 45.605 1.00 90.12 104 LYS A O 1
ATOM 801 N N . ARG A 1 105 ? -20.283 -9.704 45.521 1.00 87.94 105 ARG A N 1
ATOM 802 C CA . ARG A 1 105 ? -20.556 -9.302 46.912 1.00 87.94 105 ARG A CA 1
ATOM 803 C C . ARG A 1 105 ? -22.043 -9.024 47.135 1.00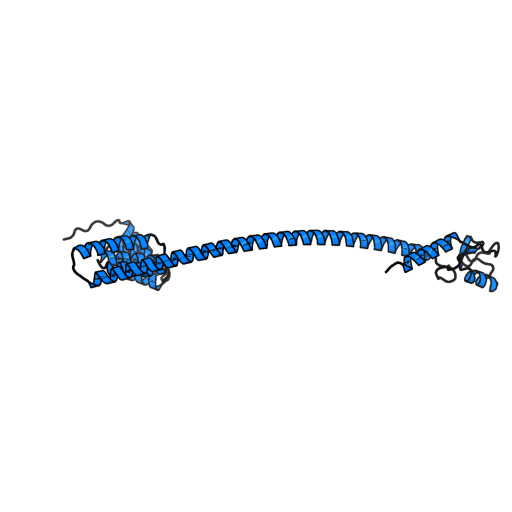 87.94 105 ARG A C 1
ATOM 805 O O . ARG A 1 105 ? -22.640 -9.582 48.053 1.00 87.94 105 ARG A O 1
ATOM 812 N N . TYR A 1 106 ? -22.663 -8.201 46.293 1.00 90.19 106 TYR A N 1
ATOM 813 C CA . TYR A 1 106 ? -24.052 -7.770 46.489 1.00 90.19 106 TYR A CA 1
ATOM 814 C C . TYR A 1 106 ? -25.054 -8.892 46.226 1.00 90.19 106 TYR A C 1
ATOM 816 O O . TYR A 1 106 ? -26.015 -9.047 46.978 1.00 90.19 106 TYR A O 1
ATOM 824 N N . SER A 1 107 ? -24.798 -9.741 45.226 1.00 85.88 107 SER A N 1
ATOM 825 C CA . SER A 1 107 ? -25.623 -10.931 44.992 1.00 85.88 107 SER A CA 1
ATOM 826 C C . SER A 1 107 ? -25.550 -11.930 46.153 1.00 85.88 107 SER A C 1
ATOM 828 O O . SER A 1 107 ? -26.562 -12.552 46.475 1.00 85.88 107 SER A O 1
ATOM 830 N N . ALA A 1 108 ? -24.406 -12.054 46.839 1.00 85.31 108 ALA A N 1
ATOM 831 C CA . ALA A 1 108 ? -24.290 -12.870 48.048 1.00 85.31 108 ALA A CA 1
ATOM 832 C C . ALA A 1 108 ? -25.126 -12.302 49.207 1.00 85.31 108 ALA A C 1
ATOM 834 O O . ALA A 1 108 ? -25.864 -13.054 49.845 1.00 85.31 108 ALA A O 1
ATOM 835 N N . HIS A 1 109 ? -25.094 -10.981 49.427 1.00 84.12 109 HIS A N 1
ATOM 836 C CA . HIS A 1 109 ? -25.950 -10.319 50.419 1.00 84.12 109 HIS A CA 1
ATOM 837 C C . HIS A 1 109 ? -27.444 -10.510 50.121 1.00 84.12 109 HIS A C 1
ATOM 839 O O . HIS A 1 109 ? -28.210 -10.820 51.032 1.00 84.12 109 HIS A O 1
ATOM 845 N N . LEU A 1 110 ? -27.856 -10.423 48.852 1.00 82.19 110 LEU A N 1
ATOM 846 C CA . LEU A 1 110 ? -29.235 -10.713 48.439 1.00 82.19 110 LEU A CA 1
ATOM 847 C C . LEU A 1 110 ? -29.626 -12.178 48.678 1.00 82.19 110 LEU A C 1
ATOM 849 O O . LEU A 1 110 ? -30.732 -12.455 49.141 1.00 82.19 110 LEU A O 1
ATOM 853 N N . LYS A 1 111 ? -28.725 -13.131 48.404 1.00 81.19 111 LYS A N 1
ATOM 854 C CA . LYS A 1 111 ? -28.950 -14.562 48.684 1.00 81.19 111 LYS A CA 1
ATOM 855 C C . LYS A 1 111 ? -29.083 -14.831 50.187 1.00 81.19 111 LYS A C 1
ATOM 857 O O . LYS A 1 111 ? -29.945 -15.608 50.586 1.00 81.19 111 LYS A O 1
ATOM 862 N N . MET A 1 112 ? -28.298 -14.150 51.020 1.00 77.69 112 MET A N 1
ATOM 863 C CA . MET A 1 112 ? -28.401 -14.240 52.480 1.00 77.69 112 MET A CA 1
ATOM 864 C C . MET A 1 112 ? -29.682 -13.583 53.021 1.00 77.69 112 MET A C 1
ATOM 866 O O . MET A 1 112 ? -30.319 -14.144 53.905 1.00 77.69 112 MET A O 1
ATOM 870 N N . ALA A 1 113 ? -30.117 -12.450 52.459 1.00 70.88 113 ALA A N 1
ATOM 871 C CA . ALA A 1 113 ? -31.377 -11.798 52.832 1.00 70.88 113 ALA A CA 1
ATOM 872 C C . ALA A 1 113 ? -32.624 -12.646 52.484 1.00 70.88 113 ALA A C 1
ATOM 874 O O . ALA A 1 113 ? -33.615 -12.623 53.218 1.00 70.88 113 ALA A O 1
ATOM 875 N N . LYS A 1 114 ? -32.560 -13.455 51.413 1.00 60.44 114 LYS A N 1
ATOM 876 C CA . LYS A 1 114 ? -33.603 -14.433 51.031 1.00 60.44 114 LYS A CA 1
ATOM 877 C C . LYS A 1 114 ? -33.776 -15.576 52.026 1.00 60.44 114 LYS A C 1
ATOM 879 O O . LYS A 1 114 ? -34.894 -16.031 52.220 1.00 60.44 114 LYS A O 1
ATOM 884 N N . SER A 1 115 ? -32.703 -16.016 52.688 1.00 60.66 115 SER A N 1
ATOM 885 C CA . SER A 1 115 ? -32.799 -17.026 53.758 1.00 60.66 115 SER A CA 1
ATOM 886 C C . SER A 1 115 ? -33.728 -16.582 54.897 1.00 60.66 115 SER A C 1
ATOM 888 O O . SER A 1 115 ? -34.198 -17.426 55.653 1.00 60.66 115 SER A O 1
ATOM 890 N N . ASN A 1 116 ? -33.985 -15.274 55.014 1.00 57.31 116 ASN A N 1
ATOM 891 C CA . ASN A 1 116 ? -34.786 -14.670 56.071 1.00 57.31 116 ASN A CA 1
ATOM 892 C C . ASN A 1 116 ? -36.117 -14.059 55.581 1.00 57.31 116 ASN A C 1
ATOM 894 O O . ASN A 1 116 ? -36.862 -13.544 56.410 1.00 57.31 116 ASN A O 1
ATOM 898 N N . SER A 1 117 ? -36.445 -14.086 54.278 1.00 55.34 117 SER A N 1
ATOM 899 C CA . SER A 1 117 ? -37.689 -13.487 53.752 1.00 55.34 117 SER A CA 1
ATOM 900 C C . SER A 1 117 ? -38.275 -14.254 52.554 1.00 55.34 117 SER A C 1
ATOM 902 O O . SER A 1 117 ? -37.599 -14.485 51.555 1.00 55.34 117 SER A O 1
ATOM 904 N N . ASN A 1 118 ? -39.562 -14.614 52.645 1.00 54.97 118 ASN A N 1
ATOM 905 C CA . ASN A 1 118 ? -40.357 -15.296 51.606 1.00 54.97 118 ASN A CA 1
ATOM 906 C C . ASN A 1 118 ? -40.859 -14.326 50.509 1.00 54.97 118 ASN A C 1
ATOM 908 O O . ASN A 1 118 ? -42.031 -14.358 50.141 1.00 54.97 118 ASN A O 1
ATOM 912 N N . ASP A 1 119 ? -40.003 -13.430 50.016 1.00 61.69 119 ASP A N 1
ATOM 913 C CA . ASP A 1 119 ? -40.399 -12.374 49.072 1.00 61.69 119 ASP A CA 1
ATOM 914 C C . ASP A 1 119 ? -40.106 -12.783 47.610 1.00 61.69 119 ASP A C 1
ATOM 916 O O . ASP A 1 119 ? -38.968 -12.723 47.132 1.00 61.69 119 ASP A O 1
ATOM 920 N N . ASP A 1 120 ? -41.145 -13.225 46.895 1.00 63.28 120 ASP A N 1
ATOM 921 C CA . ASP A 1 120 ? -41.078 -13.860 45.563 1.00 63.28 120 ASP A CA 1
ATOM 922 C C . ASP A 1 120 ? -40.550 -12.912 44.455 1.00 63.28 120 ASP A C 1
ATOM 924 O O . ASP A 1 120 ? -39.815 -13.311 43.550 1.00 63.28 120 ASP A O 1
ATOM 928 N N . VAL A 1 121 ? -40.807 -11.605 44.583 1.00 66.44 121 VAL A N 1
ATOM 929 C CA . VAL A 1 121 ? -40.386 -10.572 43.611 1.00 66.44 121 VAL A CA 1
ATOM 930 C C . VAL A 1 121 ? -38.859 -10.405 43.565 1.00 66.44 121 VAL A C 1
ATOM 932 O O . VAL A 1 121 ? -38.258 -10.309 42.492 1.00 66.44 121 VAL A O 1
ATOM 935 N N . ARG A 1 122 ? -38.195 -10.450 44.728 1.00 65.44 122 ARG A N 1
ATOM 936 C CA . ARG A 1 122 ? -36.725 -10.343 44.839 1.00 65.44 122 ARG A CA 1
ATOM 937 C C . ARG A 1 122 ? -36.041 -11.581 44.259 1.00 65.44 122 ARG A C 1
ATOM 939 O O . ARG A 1 122 ? -34.893 -11.538 43.802 1.00 65.44 122 ARG A O 1
ATOM 946 N N . ALA A 1 123 ? -36.734 -12.720 44.295 1.00 67.94 123 ALA A N 1
ATOM 947 C CA . ALA A 1 123 ? -36.265 -13.943 43.674 1.00 67.94 123 ALA A CA 1
ATOM 948 C C . ALA A 1 123 ? -36.239 -13.844 42.153 1.00 67.94 123 ALA A C 1
ATOM 950 O O . ALA A 1 123 ? -35.223 -14.217 41.562 1.00 67.94 123 ALA A O 1
ATOM 951 N N . GLU A 1 124 ? -37.283 -13.286 41.550 1.00 74.31 124 GLU A N 1
ATOM 952 C CA . GLU A 1 124 ? -37.387 -13.146 40.099 1.00 74.31 124 GLU A CA 1
ATOM 953 C C . GLU A 1 124 ? -36.404 -12.116 39.524 1.00 74.31 124 GLU A C 1
ATOM 955 O O . GLU A 1 124 ? -35.716 -12.406 38.541 1.00 74.31 124 GLU A O 1
ATOM 960 N N . ASN A 1 125 ? -36.229 -10.964 40.185 1.00 72.69 125 ASN A N 1
ATOM 961 C CA . ASN A 1 125 ? -35.253 -9.954 39.759 1.00 72.69 125 ASN A CA 1
ATOM 962 C C . ASN A 1 125 ? -33.830 -10.531 39.681 1.00 72.69 125 ASN A C 1
ATOM 964 O O . ASN A 1 125 ? -33.139 -10.333 38.683 1.00 72.69 125 ASN A O 1
ATOM 968 N N . LEU A 1 126 ? -33.402 -11.312 40.680 1.00 71.25 126 LEU A N 1
ATOM 969 C CA . LEU A 1 126 ? -32.071 -11.928 40.670 1.00 71.25 126 LEU A CA 1
ATOM 970 C C . LEU A 1 126 ? -31.915 -12.971 39.550 1.00 71.25 126 LEU A C 1
ATOM 972 O O . LEU A 1 126 ? -30.872 -13.006 38.906 1.00 71.25 126 LEU A O 1
ATOM 976 N N . ARG A 1 127 ? -32.948 -13.785 39.280 1.00 78.25 127 ARG A N 1
ATOM 977 C CA . ARG A 1 127 ? -32.927 -14.754 38.166 1.00 78.25 127 ARG A CA 1
ATOM 978 C C . ARG A 1 127 ? -32.817 -14.052 36.816 1.00 78.25 127 ARG A C 1
ATOM 980 O O . ARG A 1 127 ? -32.175 -14.563 35.903 1.00 78.25 127 ARG A O 1
ATOM 987 N N . LYS A 1 128 ? -33.455 -12.889 36.666 1.00 81.56 128 LYS A N 1
ATOM 988 C CA . LYS A 1 128 ? -33.304 -12.046 35.475 1.00 81.56 128 LYS A CA 1
ATOM 989 C C . LYS A 1 128 ? -31.851 -11.582 35.315 1.00 81.56 128 LYS A C 1
ATOM 991 O O . LYS A 1 128 ? -31.258 -11.838 34.280 1.00 81.56 128 LYS A O 1
ATOM 996 N N . HIS A 1 129 ? -31.253 -11.043 36.375 1.00 77.00 129 HIS A N 1
ATOM 997 C CA . HIS A 1 129 ? -29.860 -10.583 36.369 1.00 77.00 129 HIS A CA 1
ATOM 998 C C . HIS A 1 129 ? -28.859 -11.723 36.093 1.00 77.00 129 HIS A C 1
ATOM 1000 O O . HIS A 1 129 ? -27.902 -11.538 35.348 1.00 77.00 129 HIS A O 1
ATOM 1006 N N . GLU A 1 130 ? -29.079 -12.918 36.654 1.00 81.94 130 GLU A N 1
ATOM 1007 C CA . GLU A 1 130 ? -28.244 -14.098 36.379 1.00 81.94 130 GLU A CA 1
ATOM 1008 C C . GLU A 1 130 ? -28.329 -14.524 34.900 1.00 81.94 130 GLU A C 1
ATOM 1010 O O . GLU A 1 130 ? -27.301 -14.845 34.304 1.00 81.94 130 GLU A O 1
ATOM 1015 N N . ARG A 1 131 ? -29.520 -14.457 34.284 1.00 85.88 131 ARG A N 1
ATOM 1016 C CA . ARG A 1 131 ? -29.695 -14.687 32.837 1.00 85.88 131 ARG A CA 1
ATOM 1017 C C . ARG A 1 131 ? -28.970 -13.633 31.999 1.00 85.88 131 ARG A C 1
ATOM 1019 O O . ARG A 1 131 ? -28.284 -13.998 31.048 1.00 85.88 131 ARG A O 1
ATOM 1026 N N . ASP A 1 132 ? -29.080 -12.361 32.375 1.00 83.25 132 ASP A N 1
ATOM 1027 C CA . ASP A 1 132 ? -28.446 -11.252 31.654 1.00 83.25 132 ASP A CA 1
ATOM 1028 C C . ASP A 1 132 ? -26.909 -11.361 31.689 1.00 83.25 132 ASP A C 1
ATOM 1030 O O . ASP A 1 132 ? -26.242 -11.181 30.671 1.00 83.25 132 ASP A O 1
ATOM 1034 N N . ILE A 1 133 ? -26.330 -11.734 32.837 1.00 81.06 133 ILE A N 1
ATOM 1035 C CA . ILE A 1 133 ? -24.880 -11.960 32.972 1.00 81.06 133 ILE A CA 1
ATOM 1036 C C . ILE A 1 133 ? -24.415 -13.121 32.089 1.00 81.06 133 ILE A C 1
ATOM 1038 O O . ILE A 1 133 ? -23.366 -13.027 31.448 1.00 81.06 133 ILE A O 1
ATOM 1042 N N . GLU A 1 134 ? -25.168 -14.218 32.060 1.00 86.75 134 GLU A N 1
ATOM 1043 C CA . GLU A 1 134 ? -24.810 -15.385 31.255 1.00 86.75 134 GLU A CA 1
ATOM 1044 C C . GLU A 1 134 ? -24.913 -15.091 29.753 1.00 86.75 134 GLU A C 1
ATOM 1046 O O . GLU A 1 134 ? -24.042 -15.485 28.977 1.00 86.75 134 GLU A O 1
ATOM 1051 N N . HIS A 1 135 ? -25.920 -14.317 29.344 1.00 88.69 135 HIS A N 1
ATOM 1052 C CA . HIS A 1 135 ? -26.041 -13.825 27.975 1.00 88.69 135 HIS A CA 1
ATOM 1053 C C . HIS A 1 135 ? -24.814 -13.003 27.558 1.00 88.69 135 HIS A C 1
ATOM 1055 O O . HIS A 1 135 ? -24.167 -13.325 26.562 1.00 88.69 135 HIS A O 1
ATOM 1061 N N . LEU A 1 136 ? -24.434 -12.006 28.364 1.00 83.06 136 LEU A N 1
ATOM 1062 C CA . LEU A 1 136 ? -23.275 -11.150 28.090 1.00 83.06 136 LEU A CA 1
ATOM 1063 C C . LEU A 1 136 ? -21.961 -11.942 28.027 1.00 83.06 136 LEU A C 1
ATOM 1065 O O . LEU A 1 136 ? -21.085 -11.634 27.220 1.00 83.06 136 LEU A O 1
ATOM 1069 N N . ARG A 1 137 ? -21.808 -12.987 28.851 1.00 86.94 137 ARG A N 1
ATOM 1070 C CA . ARG A 1 137 ? -20.641 -13.881 28.778 1.00 86.94 137 ARG A CA 1
ATOM 1071 C C . ARG A 1 137 ? -20.568 -14.626 27.454 1.00 86.94 137 ARG A C 1
ATOM 1073 O O . ARG A 1 137 ? -19.488 -14.696 26.869 1.00 86.94 137 ARG A O 1
ATOM 1080 N N . ASN A 1 138 ? -21.692 -15.163 26.992 1.00 88.44 138 ASN A N 1
ATOM 1081 C CA . ASN A 1 138 ? -21.753 -15.890 25.729 1.00 88.44 138 ASN A CA 1
ATOM 1082 C C . ASN A 1 138 ? -21.468 -14.967 24.539 1.00 88.44 138 ASN A C 1
ATOM 1084 O O . ASN A 1 138 ? -20.686 -15.334 23.662 1.00 88.44 138 ASN A O 1
ATOM 1088 N N . GLU A 1 139 ? -22.012 -13.748 24.541 1.00 91.88 139 GLU A N 1
ATOM 1089 C CA . GLU A 1 139 ? -21.697 -12.733 23.527 1.00 91.88 139 GLU A CA 1
ATOM 1090 C C . GLU A 1 139 ? -20.212 -12.357 23.531 1.00 91.88 139 GLU A C 1
ATOM 1092 O O . GLU A 1 139 ? -19.571 -12.338 22.479 1.00 91.88 139 GLU A O 1
ATOM 1097 N N . LEU A 1 140 ? -19.630 -12.134 24.714 1.00 87.88 140 LEU A N 1
ATOM 1098 C CA . LEU A 1 140 ? -18.207 -11.829 24.846 1.00 87.88 140 LEU A CA 1
ATOM 1099 C C . LEU A 1 140 ? -17.330 -12.979 24.334 1.00 87.88 140 LEU A C 1
ATOM 1101 O O . LEU A 1 140 ? -16.293 -12.745 23.714 1.00 87.88 140 LEU A O 1
ATOM 1105 N N . GLN A 1 141 ? -17.717 -14.226 24.601 1.00 91.19 141 GLN A N 1
ATOM 1106 C CA . GLN A 1 141 ? -16.982 -15.393 24.128 1.00 91.19 141 GLN A CA 1
ATOM 1107 C C . GLN A 1 141 ? -17.073 -15.546 22.609 1.00 91.19 141 GLN A C 1
ATOM 1109 O O . GLN A 1 141 ? -16.052 -15.805 21.973 1.00 91.19 141 GLN A O 1
ATOM 1114 N N . LYS A 1 142 ? -18.254 -15.317 22.027 1.00 91.56 142 LYS A N 1
ATOM 1115 C CA . LYS A 1 142 ? -18.449 -15.307 20.575 1.00 91.56 142 LYS A CA 1
ATOM 1116 C C . LYS A 1 142 ? -17.578 -14.241 19.902 1.00 91.56 142 LYS A C 1
ATOM 1118 O O . LYS A 1 142 ? -16.794 -14.576 19.021 1.00 91.56 142 LYS A O 1
ATOM 1123 N N . SER A 1 143 ? -17.611 -13.005 20.403 1.00 85.88 143 SER A N 1
ATOM 1124 C CA . SER A 1 143 ? -16.789 -11.902 19.885 1.00 85.88 143 SER A CA 1
ATOM 1125 C C . SER A 1 143 ? -15.282 -12.189 19.969 1.00 85.88 143 SER A C 1
ATOM 1127 O O . SER A 1 143 ? -14.529 -11.835 19.065 1.00 85.88 143 SER A O 1
ATOM 1129 N N . LYS A 1 144 ? -14.813 -12.875 21.022 1.00 89.25 144 LYS A N 1
ATOM 1130 C CA . LYS A 1 144 ? -13.401 -13.285 21.132 1.00 89.25 144 LYS A CA 1
ATOM 1131 C C . LYS A 1 144 ? -12.988 -14.303 20.071 1.00 89.25 144 LYS A C 1
ATOM 1133 O O . LYS A 1 144 ? -11.853 -14.237 19.603 1.00 89.25 144 LYS A O 1
ATOM 1138 N N . ILE A 1 145 ? -13.871 -15.246 19.740 1.00 89.69 145 ILE A N 1
ATOM 1139 C CA . ILE A 1 145 ? -13.623 -16.249 18.698 1.00 89.69 145 ILE A CA 1
ATOM 1140 C C . ILE A 1 145 ? -13.576 -15.556 17.336 1.00 89.69 145 ILE A C 1
ATOM 1142 O O . ILE A 1 145 ? -12.573 -15.699 16.643 1.00 89.69 145 ILE A O 1
ATOM 1146 N N . GLU A 1 146 ? -14.568 -14.721 17.021 1.00 90.31 146 GLU A N 1
ATOM 1147 C CA . GLU A 1 146 ? -14.614 -13.937 15.776 1.00 90.31 146 GLU A CA 1
ATOM 1148 C C . GLU A 1 146 ? -13.345 -13.083 15.612 1.00 90.31 146 GLU A C 1
ATOM 1150 O O . GLU A 1 146 ? -12.647 -13.187 14.608 1.00 90.31 146 GLU A O 1
ATOM 1155 N N . ALA A 1 147 ? -12.935 -12.353 16.656 1.00 84.19 147 ALA A N 1
ATOM 1156 C CA . ALA A 1 147 ? -11.696 -11.572 16.636 1.00 84.19 147 ALA A CA 1
ATOM 1157 C C . ALA A 1 147 ? -10.426 -12.434 16.471 1.00 84.19 147 ALA A C 1
ATOM 1159 O O . ALA A 1 147 ? -9.402 -11.959 15.975 1.00 84.19 147 ALA A O 1
ATOM 1160 N N . SER A 1 148 ? -10.444 -13.694 16.921 1.00 82.38 148 SER A N 1
ATOM 1161 C CA . SER A 1 148 ? -9.322 -14.620 16.727 1.00 82.38 148 SER A CA 1
ATOM 1162 C C . SER A 1 148 ? -9.260 -15.168 15.299 1.00 82.38 148 SER A C 1
ATOM 1164 O O . SER A 1 148 ? -8.165 -15.270 14.743 1.00 82.38 148 SER A O 1
ATOM 1166 N N . GLU A 1 149 ? -10.416 -15.448 14.694 1.00 86.94 149 GLU A N 1
ATOM 1167 C CA . GLU A 1 149 ? -10.554 -15.887 13.302 1.00 86.94 149 GLU A CA 1
ATOM 1168 C C . GLU A 1 149 ? -10.166 -14.762 12.331 1.00 86.94 149 GLU A C 1
ATOM 1170 O O . GLU A 1 149 ? -9.399 -14.990 11.391 1.00 86.94 149 GLU A O 1
ATOM 1175 N N . GLU A 1 150 ? -10.586 -13.525 12.615 1.00 85.31 150 GLU A N 1
ATOM 1176 C CA . GLU A 1 150 ? -10.162 -12.325 11.886 1.00 85.31 150 GLU A CA 1
ATOM 1177 C C . GLU A 1 150 ? -8.641 -12.132 11.957 1.00 85.31 150 GLU A C 1
ATOM 1179 O O . GLU A 1 150 ? -7.996 -11.932 10.931 1.00 85.31 150 GLU A O 1
ATOM 1184 N N . ARG A 1 151 ? -8.027 -12.276 13.142 1.00 84.25 151 ARG A N 1
ATOM 1185 C CA . ARG A 1 151 ? -6.559 -12.203 13.301 1.00 84.25 151 ARG A CA 1
ATOM 1186 C C . ARG A 1 151 ? -5.804 -13.329 12.599 1.00 84.25 151 ARG A C 1
ATOM 1188 O O . ARG A 1 151 ? -4.640 -13.140 12.248 1.00 84.25 151 ARG A O 1
ATOM 1195 N N . SER A 1 152 ? -6.405 -14.511 12.469 1.00 84.56 152 SER A N 1
ATOM 1196 C CA . SER A 1 152 ? -5.818 -15.606 11.690 1.00 84.56 152 SER A CA 1
ATOM 1197 C C . SER A 1 152 ? -5.838 -15.254 10.208 1.00 84.56 152 SER A C 1
ATOM 1199 O O . SER A 1 152 ? -4.790 -15.238 9.574 1.00 84.56 152 SER A O 1
ATOM 1201 N N . SER A 1 153 ? -7.006 -14.850 9.704 1.00 83.44 153 SER A N 1
ATOM 1202 C CA . SER A 1 153 ? -7.185 -14.432 8.312 1.00 83.44 153 SER A CA 1
ATOM 1203 C C . SER A 1 153 ? -6.263 -13.262 7.957 1.00 83.44 153 SER A C 1
ATOM 1205 O O . SER A 1 153 ? -5.649 -13.243 6.897 1.00 83.44 153 SER A O 1
ATOM 1207 N N . GLN A 1 154 ? -6.104 -12.297 8.867 1.00 86.12 154 GLN A N 1
ATOM 1208 C CA . GLN A 1 154 ? -5.221 -11.151 8.667 1.00 86.12 154 GLN A CA 1
ATOM 1209 C C . GLN A 1 154 ? -3.746 -11.550 8.545 1.00 86.12 154 GLN A C 1
ATOM 1211 O O . GLN A 1 154 ? -3.042 -10.973 7.723 1.00 86.12 154 GLN A O 1
ATOM 1216 N N . ARG A 1 155 ? -3.291 -12.561 9.297 1.00 87.56 155 ARG A N 1
ATOM 1217 C CA . ARG A 1 155 ? -1.933 -13.104 9.146 1.00 87.56 155 ARG A CA 1
ATOM 1218 C C . ARG A 1 155 ? -1.725 -13.777 7.795 1.00 87.56 155 ARG A C 1
ATOM 1220 O O . ARG A 1 155 ? -0.664 -13.605 7.202 1.00 87.56 155 ARG A O 1
ATOM 1227 N N . ASP A 1 156 ? -2.732 -14.489 7.297 1.00 90.38 156 ASP A N 1
ATOM 1228 C CA . ASP A 1 156 ? -2.659 -15.112 5.975 1.00 90.38 156 ASP A CA 1
ATOM 1229 C C . ASP A 1 156 ? -2.541 -14.045 4.873 1.00 90.38 156 ASP A C 1
ATOM 1231 O O . ASP A 1 156 ? -1.709 -14.170 3.974 1.00 90.38 156 ASP A O 1
ATOM 1235 N N . TYR A 1 157 ? -3.301 -12.946 4.975 1.00 86.12 157 TYR A N 1
ATOM 1236 C CA . TYR A 1 157 ? -3.164 -11.810 4.056 1.00 86.12 157 TYR A CA 1
ATOM 1237 C C . TYR A 1 157 ? -1.800 -11.121 4.163 1.00 86.12 157 TYR A C 1
ATOM 1239 O O . TYR A 1 157 ? -1.208 -10.787 3.138 1.00 86.12 157 TYR A O 1
ATOM 1247 N N . GLU A 1 158 ? -1.289 -10.918 5.377 1.00 93.75 158 GLU A N 1
ATOM 1248 C CA . GLU A 1 158 ? 0.009 -10.277 5.612 1.00 93.75 158 GLU A CA 1
ATOM 1249 C C . GLU A 1 158 ? 1.154 -11.081 4.980 1.00 93.75 158 GLU A C 1
ATOM 1251 O O . GLU A 1 158 ? 1.997 -10.509 4.289 1.00 93.75 158 GLU A O 1
ATOM 1256 N N . TYR A 1 159 ? 1.110 -12.414 5.089 1.00 93.69 159 TYR A N 1
ATOM 1257 C CA . TYR A 1 159 ? 2.052 -13.302 4.409 1.00 93.69 159 TYR A CA 1
ATOM 1258 C C . TYR A 1 159 ? 1.996 -13.154 2.880 1.00 93.69 159 TYR A C 1
ATOM 1260 O O . TYR A 1 159 ? 3.033 -13.043 2.228 1.00 93.69 159 TYR A O 1
ATOM 1268 N N . VAL A 1 160 ? 0.797 -13.110 2.288 1.00 95.44 160 VAL A N 1
ATOM 1269 C CA . VAL A 1 160 ? 0.642 -12.936 0.831 1.00 95.44 160 VAL A CA 1
ATOM 1270 C C . VAL A 1 160 ? 1.193 -11.585 0.366 1.00 95.44 160 VAL A C 1
ATOM 1272 O O . VAL A 1 160 ? 1.866 -11.521 -0.664 1.00 95.44 160 VAL A O 1
ATOM 1275 N N . VAL A 1 161 ? 0.947 -10.510 1.120 1.00 95.44 161 VAL A N 1
ATOM 1276 C CA . VAL A 1 161 ? 1.485 -9.174 0.814 1.00 95.44 161 VAL A CA 1
ATOM 1277 C C . VAL A 1 161 ? 3.013 -9.172 0.868 1.00 95.44 161 VAL A C 1
ATOM 1279 O O . VAL A 1 161 ? 3.650 -8.607 -0.023 1.00 95.44 161 VAL A O 1
ATOM 1282 N N . GLU A 1 162 ? 3.610 -9.836 1.858 1.00 96.06 162 GLU A N 1
ATOM 1283 C CA . GLU A 1 162 ? 5.065 -9.969 1.970 1.00 96.06 162 GLU A CA 1
ATOM 1284 C C . GLU A 1 162 ? 5.659 -10.718 0.763 1.00 96.06 162 GLU A C 1
ATOM 1286 O O . GLU A 1 162 ? 6.624 -10.248 0.159 1.00 96.06 162 GLU A O 1
ATOM 1291 N N . GLN A 1 163 ? 5.035 -11.824 0.337 1.00 96.00 163 GLN A N 1
ATOM 1292 C CA . GLN A 1 163 ? 5.473 -12.572 -0.850 1.00 96.00 163 GLN A CA 1
ATOM 1293 C C . GLN A 1 163 ? 5.383 -11.738 -2.138 1.00 96.00 163 GLN A C 1
ATOM 1295 O O . GLN A 1 163 ? 6.321 -11.732 -2.936 1.00 96.00 163 GLN A O 1
ATOM 1300 N N . LEU A 1 164 ? 4.283 -11.005 -2.341 1.00 94.56 164 LEU A N 1
ATOM 1301 C CA . LEU A 1 164 ? 4.115 -10.136 -3.512 1.00 94.56 164 LEU A CA 1
ATOM 1302 C C . LEU A 1 164 ? 5.125 -8.985 -3.528 1.00 94.56 164 LEU A C 1
ATOM 1304 O O . LEU A 1 164 ? 5.616 -8.613 -4.592 1.00 94.56 164 LEU A O 1
ATOM 1308 N N . THR A 1 165 ? 5.452 -8.439 -2.358 1.00 95.50 165 THR A N 1
ATOM 1309 C CA . THR A 1 165 ? 6.445 -7.365 -2.234 1.00 95.50 165 THR A CA 1
ATOM 1310 C C . THR A 1 165 ? 7.825 -7.861 -2.657 1.00 95.50 165 THR A C 1
ATOM 1312 O O . THR A 1 165 ? 8.458 -7.244 -3.508 1.00 95.50 165 THR A O 1
ATOM 1315 N N . LEU A 1 166 ? 8.234 -9.038 -2.172 1.00 96.69 166 LEU A N 1
ATOM 1316 C CA . LEU A 1 166 ? 9.502 -9.658 -2.560 1.00 96.69 166 LEU A CA 1
ATOM 1317 C C . LEU A 1 166 ? 9.580 -9.936 -4.071 1.00 96.69 166 LEU A C 1
ATOM 1319 O O . LEU A 1 166 ? 10.632 -9.770 -4.689 1.00 96.69 166 LEU A O 1
ATOM 1323 N N . GLN A 1 167 ? 8.467 -10.358 -4.676 1.00 96.69 167 GLN A N 1
ATOM 1324 C CA . GLN A 1 167 ? 8.410 -10.620 -6.112 1.00 96.69 167 GLN A CA 1
ATOM 1325 C C . GLN A 1 167 ? 8.526 -9.335 -6.947 1.00 96.69 167 GLN A C 1
ATOM 1327 O O . GLN A 1 167 ? 9.184 -9.351 -7.987 1.00 96.69 167 GLN A O 1
ATOM 1332 N N . ASN A 1 168 ? 7.929 -8.229 -6.494 1.00 96.25 168 ASN A N 1
ATOM 1333 C CA . ASN A 1 168 ? 8.076 -6.929 -7.153 1.00 96.25 168 ASN A CA 1
ATOM 1334 C C . ASN A 1 168 ? 9.519 -6.413 -7.069 1.00 96.25 168 ASN A C 1
ATOM 1336 O O . ASN A 1 168 ? 10.057 -5.983 -8.086 1.00 96.25 168 ASN A O 1
ATOM 1340 N N . ASP A 1 169 ? 10.170 -6.539 -5.909 1.00 97.12 169 ASP A N 1
ATOM 1341 C CA . ASP A 1 169 ? 11.572 -6.133 -5.736 1.00 9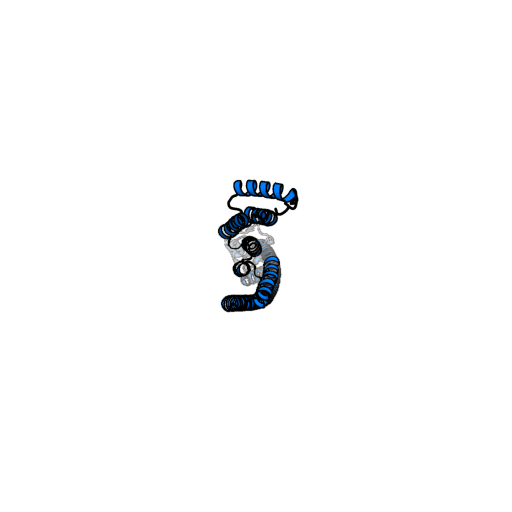7.12 169 ASP A CA 1
ATOM 1342 C C . ASP A 1 169 ? 12.509 -6.906 -6.682 1.00 97.12 169 ASP A C 1
ATOM 1344 O O . ASP A 1 169 ? 13.420 -6.332 -7.288 1.00 97.12 169 ASP A O 1
ATOM 1348 N N . LEU A 1 170 ? 12.267 -8.213 -6.852 1.00 97.56 170 LEU A N 1
ATOM 1349 C CA . LEU A 1 170 ? 13.017 -9.040 -7.799 1.00 97.56 170 LEU A CA 1
ATOM 1350 C C . LEU A 1 170 ? 12.804 -8.572 -9.244 1.00 97.56 170 LEU A C 1
ATOM 1352 O O . LEU A 1 170 ? 13.768 -8.452 -10.002 1.00 97.56 170 LEU A O 1
ATOM 1356 N N . LEU A 1 171 ? 11.555 -8.287 -9.621 1.00 96.50 171 LEU A N 1
ATOM 1357 C CA . LEU A 1 171 ? 11.225 -7.822 -10.964 1.00 96.50 171 LEU A CA 1
ATOM 1358 C C . LEU A 1 171 ? 11.887 -6.471 -11.263 1.00 96.50 171 LEU A C 1
ATOM 1360 O O . LEU A 1 171 ? 12.445 -6.295 -12.345 1.00 96.50 171 LEU A O 1
ATOM 1364 N N . A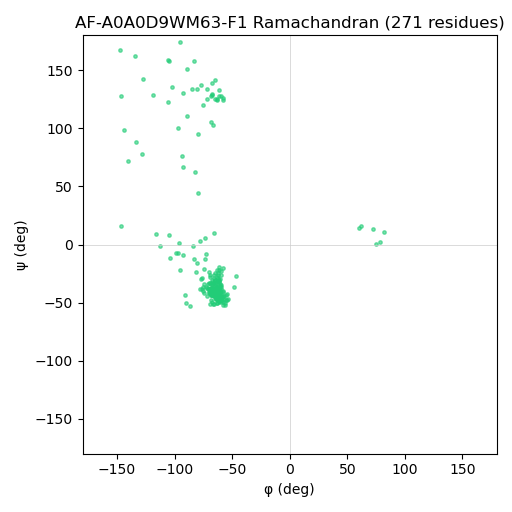SP A 1 172 ? 11.893 -5.545 -10.304 1.00 97.25 172 ASP A N 1
ATOM 1365 C CA . ASP A 1 172 ? 12.569 -4.253 -10.438 1.00 97.25 172 ASP A CA 1
ATOM 1366 C C . ASP A 1 172 ? 14.080 -4.420 -10.629 1.00 97.25 172 ASP A C 1
ATOM 1368 O O . ASP A 1 172 ? 14.689 -3.730 -11.456 1.00 97.25 172 ASP A O 1
ATOM 1372 N N . GLN A 1 173 ? 14.697 -5.369 -9.920 1.00 97.12 173 GLN A N 1
ATOM 1373 C CA . GLN A 1 173 ? 16.108 -5.691 -10.107 1.00 97.12 173 GLN A CA 1
ATOM 1374 C C . GLN A 1 173 ? 16.378 -6.221 -11.524 1.00 97.12 173 GLN A C 1
ATOM 1376 O O . GLN A 1 173 ? 17.321 -5.774 -12.186 1.00 97.12 173 GLN A O 1
ATOM 1381 N N . GLU A 1 174 ? 15.547 -7.135 -12.028 1.00 97.81 174 GLU A N 1
ATOM 1382 C CA . GLU A 1 174 ? 15.662 -7.646 -13.397 1.00 97.81 174 GLU A CA 1
ATOM 1383 C C . GLU A 1 174 ? 15.512 -6.522 -14.429 1.00 97.81 174 GLU A C 1
ATOM 1385 O O . GLU A 1 174 ? 16.341 -6.398 -15.337 1.00 97.81 174 GLU A O 1
ATOM 1390 N N . LEU A 1 175 ? 14.526 -5.643 -14.245 1.00 97.00 175 LEU A N 1
ATOM 1391 C CA . LEU A 1 175 ? 14.254 -4.503 -15.121 1.00 97.00 175 LEU A CA 1
ATOM 1392 C C . LEU A 1 175 ? 15.438 -3.526 -15.155 1.00 97.00 175 LEU A C 1
ATOM 1394 O O . LEU A 1 175 ? 15.856 -3.085 -16.228 1.00 97.00 175 LEU A O 1
ATOM 1398 N N . GLN A 1 176 ? 16.060 -3.251 -14.005 1.00 96.88 176 GLN A N 1
ATOM 1399 C CA . GLN A 1 176 ? 17.283 -2.448 -13.936 1.00 96.88 176 GLN A CA 1
ATOM 1400 C C . GLN A 1 176 ? 18.434 -3.086 -14.719 1.00 96.88 176 GLN A C 1
ATOM 1402 O O . GLN A 1 176 ? 19.115 -2.393 -15.480 1.00 96.88 176 GLN A O 1
ATOM 1407 N N . THR A 1 177 ? 18.648 -4.398 -14.586 1.00 96.88 177 THR A N 1
ATOM 1408 C CA . THR A 1 177 ? 19.715 -5.077 -15.340 1.00 96.88 177 THR A CA 1
ATOM 1409 C C . THR A 1 177 ? 19.446 -5.084 -16.845 1.00 96.88 177 THR A C 1
ATOM 1411 O O . THR A 1 177 ? 20.374 -4.897 -17.635 1.00 96.88 177 THR A O 1
ATOM 1414 N N . ALA A 1 178 ? 18.187 -5.242 -17.262 1.00 95.62 178 ALA A N 1
ATOM 1415 C CA . ALA A 1 178 ? 17.788 -5.176 -18.663 1.00 95.62 178 ALA A CA 1
ATOM 1416 C C . ALA A 1 178 ? 18.016 -3.773 -19.247 1.00 95.62 178 ALA A C 1
ATOM 1418 O O . ALA A 1 178 ? 18.589 -3.644 -20.331 1.00 95.62 178 ALA A O 1
ATOM 1419 N N . ASN A 1 179 ? 17.669 -2.723 -18.500 1.00 96.38 179 ASN A N 1
ATOM 1420 C CA . ASN A 1 179 ? 17.920 -1.338 -18.901 1.00 96.38 179 ASN A CA 1
ATOM 1421 C C . ASN A 1 179 ? 19.420 -1.040 -19.026 1.00 96.38 179 ASN A C 1
ATOM 1423 O O . ASN A 1 179 ? 19.843 -0.420 -19.998 1.00 96.38 179 ASN A O 1
ATOM 1427 N N . GLN A 1 180 ? 20.251 -1.533 -18.101 1.00 95.81 180 GLN A N 1
ATOM 1428 C CA . GLN A 1 180 ? 21.709 -1.388 -18.197 1.00 95.81 180 GLN A CA 1
ATOM 1429 C C . GLN A 1 180 ? 22.283 -2.086 -19.437 1.00 95.81 180 GLN A C 1
ATOM 1431 O O . GLN A 1 180 ? 23.138 -1.527 -20.123 1.00 95.81 180 GLN A O 1
ATOM 1436 N N . ARG A 1 181 ? 21.810 -3.301 -19.745 1.00 95.88 181 ARG A N 1
ATOM 1437 C CA . ARG A 1 181 ? 22.218 -4.034 -20.956 1.00 95.88 181 ARG A CA 1
ATOM 1438 C C . ARG A 1 181 ? 21.827 -3.275 -22.219 1.00 95.88 181 ARG A C 1
ATOM 1440 O O . ARG A 1 181 ? 22.656 -3.135 -23.112 1.00 95.88 181 ARG A O 1
ATOM 1447 N N . THR A 1 182 ? 20.602 -2.762 -22.257 1.00 94.94 182 THR A N 1
ATOM 1448 C CA . THR A 1 182 ? 20.085 -1.982 -23.387 1.00 94.94 182 THR A CA 1
ATOM 1449 C C . THR A 1 182 ? 20.909 -0.713 -23.589 1.00 94.94 182 THR A C 1
ATOM 1451 O O . THR A 1 182 ? 21.434 -0.508 -24.677 1.00 94.94 182 THR A O 1
ATOM 1454 N N . GLY A 1 183 ? 21.167 0.056 -22.526 1.00 94.69 183 GLY A N 1
ATOM 1455 C CA . GLY A 1 183 ? 21.992 1.264 -22.616 1.00 94.69 183 GLY A CA 1
ATOM 1456 C C . GLY A 1 183 ? 23.442 1.001 -23.049 1.00 94.69 183 GLY A C 1
ATOM 1457 O O . GLY A 1 183 ? 24.051 1.830 -23.720 1.00 94.69 183 GLY A O 1
ATOM 1458 N N . ASN A 1 184 ? 24.018 -0.158 -22.711 1.00 94.94 184 ASN A N 1
ATOM 1459 C CA . ASN A 1 184 ? 25.342 -0.539 -23.215 1.00 94.94 184 ASN A CA 1
ATOM 1460 C C . ASN A 1 184 ? 25.318 -0.873 -24.714 1.00 94.94 184 ASN A C 1
ATOM 1462 O O . ASN A 1 184 ? 26.237 -0.481 -25.431 1.00 94.94 184 ASN A O 1
ATOM 1466 N N . LEU A 1 185 ? 24.281 -1.573 -25.184 1.00 93.19 185 LEU A N 1
ATOM 1467 C CA . LEU A 1 185 ? 24.102 -1.879 -26.606 1.00 93.19 185 LEU A CA 1
ATOM 1468 C C . LEU A 1 185 ? 23.873 -0.607 -27.430 1.00 93.19 185 LEU A C 1
ATOM 1470 O O . LEU A 1 185 ? 24.447 -0.476 -28.506 1.00 93.19 185 LEU A O 1
ATOM 1474 N N . GLU A 1 186 ? 23.097 0.345 -26.911 1.00 94.06 186 GLU A N 1
ATOM 1475 C CA . GLU A 1 186 ? 22.876 1.649 -27.549 1.00 94.06 186 GLU A CA 1
ATOM 1476 C C . GLU A 1 186 ? 24.191 2.410 -27.737 1.00 94.06 186 GLU A C 1
ATOM 1478 O O . GLU A 1 186 ? 24.481 2.856 -28.844 1.00 94.06 186 GLU A O 1
ATOM 1483 N N . ARG A 1 187 ? 25.049 2.469 -26.709 1.00 93.31 187 ARG A N 1
ATOM 1484 C CA . ARG A 1 187 ? 26.381 3.091 -26.836 1.00 93.31 187 ARG A CA 1
ATOM 1485 C C . ARG A 1 187 ? 27.257 2.397 -27.873 1.00 93.31 187 ARG A C 1
ATOM 1487 O O . ARG A 1 187 ? 27.903 3.068 -28.669 1.00 93.31 187 ARG A O 1
ATOM 1494 N N . GLN A 1 188 ? 27.274 1.064 -27.888 1.00 92.38 188 GLN A N 1
ATOM 1495 C CA . GLN A 1 188 ? 28.030 0.312 -28.896 1.00 92.38 188 GLN A CA 1
ATOM 1496 C C . GLN A 1 188 ? 27.523 0.599 -30.312 1.00 92.38 188 GLN A C 1
ATOM 1498 O O . GLN A 1 188 ? 28.318 0.722 -31.245 1.00 92.38 188 GLN A O 1
ATOM 1503 N N . LEU A 1 189 ? 26.205 0.727 -30.476 1.00 88.31 189 LEU A N 1
ATOM 1504 C CA . LEU A 1 189 ? 25.596 1.084 -31.748 1.00 88.31 189 LEU A CA 1
ATOM 1505 C C . LEU A 1 189 ? 25.969 2.513 -32.166 1.00 88.31 189 LEU A C 1
ATOM 1507 O O . LEU A 1 189 ? 26.312 2.729 -33.325 1.00 88.31 189 LEU A O 1
ATOM 1511 N N . GLU A 1 190 ? 25.953 3.473 -31.240 1.00 89.88 190 GLU A N 1
ATOM 1512 C CA . GLU A 1 190 ? 26.388 4.853 -31.484 1.00 89.88 190 GLU A CA 1
ATOM 1513 C C . GLU A 1 190 ? 27.863 4.927 -31.897 1.00 89.88 190 GLU A C 1
ATOM 1515 O O . GLU A 1 190 ? 28.187 5.579 -32.890 1.00 89.88 190 GLU A O 1
ATOM 1520 N N . GLU A 1 191 ? 28.750 4.221 -31.193 1.00 88.62 191 GLU A N 1
ATOM 1521 C CA . GLU A 1 191 ? 30.176 4.138 -31.529 1.00 88.62 191 GLU A CA 1
ATOM 1522 C C . GLU A 1 191 ? 30.385 3.550 -32.928 1.00 88.62 191 GLU A C 1
ATOM 1524 O O . GLU A 1 191 ? 31.129 4.103 -33.744 1.00 88.62 191 GLU A O 1
ATOM 1529 N N . HIS A 1 192 ? 29.690 2.455 -33.239 1.00 84.56 192 HIS A N 1
ATOM 1530 C CA . HIS A 1 192 ? 29.758 1.829 -34.552 1.00 84.56 192 HIS A CA 1
ATOM 1531 C C . HIS A 1 192 ? 29.227 2.764 -35.649 1.00 84.56 192 HIS A C 1
ATOM 1533 O O . HIS A 1 192 ? 29.878 2.937 -36.678 1.00 84.56 192 HIS A O 1
ATOM 1539 N N . ASN A 1 193 ? 28.101 3.442 -35.415 1.00 84.69 193 ASN A N 1
ATOM 1540 C CA . ASN A 1 193 ? 27.540 4.417 -36.350 1.00 84.69 193 ASN A CA 1
ATOM 1541 C C . ASN A 1 193 ? 28.478 5.613 -36.576 1.00 84.69 193 ASN A C 1
ATOM 1543 O O . ASN A 1 193 ? 28.637 6.057 -37.714 1.00 84.69 193 ASN A O 1
ATOM 1547 N N . ALA A 1 194 ? 29.143 6.106 -35.529 1.00 83.19 194 ALA A N 1
ATOM 1548 C CA . ALA A 1 194 ? 30.122 7.184 -35.641 1.00 83.19 194 ALA A CA 1
ATOM 1549 C C . ALA A 1 194 ? 31.330 6.770 -36.500 1.00 83.19 194 ALA A C 1
ATOM 1551 O O . ALA A 1 194 ? 31.751 7.525 -37.379 1.00 83.19 194 ALA A O 1
ATOM 1552 N N . LEU A 1 195 ? 31.847 5.550 -36.310 1.00 78.94 195 LEU A N 1
ATOM 1553 C CA . LEU A 1 195 ? 32.903 4.989 -37.163 1.00 78.94 195 LEU A CA 1
ATOM 1554 C C . LEU A 1 195 ? 32.441 4.871 -38.622 1.00 78.94 195 LEU A C 1
ATOM 1556 O O . LEU A 1 195 ? 33.178 5.233 -39.540 1.00 78.94 195 LEU A O 1
ATOM 1560 N N . PHE A 1 196 ? 31.202 4.426 -38.843 1.00 75.69 196 PHE A N 1
ATOM 1561 C CA . PHE A 1 196 ? 30.610 4.340 -40.178 1.00 75.69 196 PHE A CA 1
ATOM 1562 C C . PHE A 1 196 ? 30.505 5.703 -40.874 1.00 75.69 196 PHE A C 1
ATOM 1564 O O . PHE A 1 196 ? 30.799 5.792 -42.067 1.00 75.69 196 PHE A O 1
ATOM 1571 N N . GLN A 1 197 ? 30.145 6.766 -40.149 1.00 76.69 197 GLN A N 1
ATOM 1572 C CA . GLN A 1 197 ? 30.099 8.128 -40.695 1.00 76.69 197 GLN A CA 1
ATOM 1573 C C . GLN A 1 197 ? 31.495 8.671 -41.039 1.00 76.69 197 GLN A C 1
ATOM 1575 O O . GLN A 1 197 ? 31.650 9.357 -42.047 1.00 76.69 197 GLN A O 1
ATOM 1580 N N . GLN A 1 198 ? 32.530 8.330 -40.264 1.00 78.25 198 GLN A N 1
ATOM 1581 C CA . GLN A 1 198 ? 33.916 8.725 -40.565 1.00 78.25 198 GLN A CA 1
ATOM 1582 C C . GLN A 1 198 ? 34.497 8.029 -41.807 1.00 78.25 198 GLN A C 1
ATOM 1584 O O . GLN A 1 198 ? 35.395 8.567 -42.458 1.00 78.25 198 GLN A O 1
ATOM 1589 N N . LEU A 1 199 ? 33.999 6.840 -42.152 1.00 72.06 199 LEU A N 1
ATOM 1590 C CA . LEU A 1 199 ? 34.434 6.086 -43.332 1.00 72.06 199 LEU A CA 1
ATOM 1591 C C . LEU A 1 199 ? 33.848 6.640 -44.639 1.00 72.06 199 LEU A C 1
ATOM 1593 O O . LEU A 1 199 ? 34.506 6.572 -45.675 1.00 72.06 199 LEU A O 1
ATOM 1597 N N . GLN A 1 200 ? 32.656 7.242 -44.594 1.00 72.44 200 GLN A N 1
ATOM 1598 C CA . GLN A 1 200 ? 31.929 7.706 -45.780 1.00 72.44 200 GLN A CA 1
ATOM 1599 C C . GLN A 1 200 ? 32.733 8.662 -46.696 1.00 72.44 200 GLN A C 1
ATOM 1601 O O . GLN A 1 200 ? 32.733 8.425 -47.903 1.00 72.44 200 GLN A O 1
ATOM 1606 N N . PRO A 1 201 ? 33.495 9.660 -46.194 1.00 74.75 201 PRO A N 1
ATOM 1607 C CA . PRO A 1 201 ? 34.311 10.538 -47.041 1.00 74.75 201 PRO A CA 1
ATOM 1608 C C . PRO A 1 201 ? 35.371 9.815 -47.886 1.00 74.75 201 PRO A C 1
ATOM 1610 O O . PRO A 1 201 ? 35.744 10.314 -48.942 1.00 74.75 201 PRO A O 1
ATOM 1613 N N . HIS A 1 202 ? 35.849 8.641 -47.457 1.00 83.44 202 HIS A N 1
ATOM 1614 C CA . HIS A 1 202 ? 36.873 7.869 -48.176 1.00 83.44 202 HIS A CA 1
ATOM 1615 C C . HIS A 1 202 ? 36.299 7.060 -49.346 1.00 83.44 202 HIS A C 1
ATOM 1617 O O . HIS A 1 202 ? 37.040 6.584 -50.205 1.00 83.44 202 HIS A O 1
ATOM 1623 N N . PHE A 1 203 ? 34.979 6.887 -49.373 1.00 90.81 203 PHE A N 1
ATOM 1624 C CA . PHE A 1 203 ? 34.266 6.185 -50.436 1.00 90.81 203 PHE A CA 1
ATOM 1625 C C . PHE A 1 203 ? 33.684 7.141 -51.476 1.00 90.81 203 PHE A C 1
ATOM 1627 O O . PHE A 1 203 ? 33.212 6.694 -52.520 1.00 90.81 203 PHE A O 1
ATOM 1634 N N . THR A 1 204 ? 33.751 8.445 -51.220 1.00 91.69 204 THR A N 1
ATOM 1635 C CA . THR A 1 204 ? 33.221 9.488 -52.092 1.00 91.69 204 THR A CA 1
ATOM 1636 C C . THR A 1 204 ? 34.222 9.870 -53.178 1.00 91.69 204 THR A C 1
ATOM 1638 O O . THR A 1 204 ? 35.401 10.103 -52.912 1.00 91.69 204 THR A O 1
ATOM 1641 N N . CYS A 1 205 ? 33.756 9.970 -54.421 1.00 92.44 205 CYS A N 1
ATOM 1642 C CA . CYS A 1 205 ? 34.571 10.458 -55.522 1.00 92.44 205 CYS A CA 1
ATOM 1643 C C . CYS A 1 205 ? 34.802 11.973 -55.393 1.00 92.44 205 CYS A C 1
ATOM 1645 O O . CYS A 1 205 ? 33.831 12.723 -55.273 1.00 92.44 205 CYS A O 1
ATOM 1647 N N . PRO A 1 206 ? 36.042 12.467 -55.558 1.00 91.25 206 PRO A N 1
ATOM 1648 C CA . PRO A 1 206 ? 36.299 13.903 -55.521 1.00 91.25 206 PRO A CA 1
ATOM 1649 C C . PRO A 1 206 ? 35.611 14.732 -56.616 1.00 91.25 206 PRO A C 1
ATOM 1651 O O . PRO A 1 206 ? 35.389 15.926 -56.428 1.00 91.25 206 PRO A O 1
ATOM 1654 N N . ILE A 1 207 ? 35.271 14.123 -57.759 1.00 91.75 207 ILE A N 1
ATOM 1655 C CA . ILE A 1 207 ? 34.645 14.821 -58.893 1.00 91.75 207 ILE A CA 1
ATOM 1656 C C . ILE A 1 207 ? 33.120 14.864 -58.744 1.00 91.75 207 ILE A C 1
ATOM 1658 O O . ILE A 1 207 ? 32.544 15.942 -58.852 1.00 91.75 207 ILE A O 1
ATOM 1662 N N . SER A 1 208 ? 32.459 13.716 -58.532 1.00 92.12 208 SER A N 1
ATOM 1663 C CA . SER A 1 208 ? 30.990 13.666 -58.416 1.00 92.12 208 SER A CA 1
ATOM 1664 C C . SER A 1 208 ? 30.474 14.039 -57.034 1.00 92.12 208 SER A C 1
ATOM 1666 O O . SER A 1 208 ? 29.331 14.460 -56.934 1.00 92.12 208 SER A O 1
ATOM 1668 N N . GLN A 1 209 ? 31.296 13.903 -55.987 1.00 89.88 209 GLN A N 1
ATOM 1669 C CA . GLN A 1 209 ? 30.867 13.980 -54.584 1.00 89.88 209 GLN A CA 1
ATOM 1670 C C . GLN A 1 209 ? 29.851 12.890 -54.182 1.00 89.88 209 GLN A C 1
ATOM 1672 O O . GLN A 1 209 ? 29.270 12.955 -53.101 1.00 89.88 209 GLN A O 1
ATOM 1677 N N . ASP A 1 210 ? 29.724 11.839 -54.999 1.00 90.50 210 ASP A N 1
ATOM 1678 C CA . ASP A 1 210 ? 28.920 10.645 -54.727 1.00 90.50 210 ASP A CA 1
ATOM 1679 C C . ASP A 1 210 ? 29.808 9.450 -54.343 1.00 90.50 210 ASP A C 1
ATOM 1681 O O . ASP A 1 210 ? 30.994 9.405 -54.684 1.00 90.50 210 ASP A O 1
ATOM 1685 N N . VAL A 1 211 ? 29.239 8.460 -53.644 1.00 91.44 211 VAL A N 1
ATOM 1686 C CA . VAL A 1 211 ? 29.937 7.203 -53.315 1.00 91.44 211 VAL A CA 1
ATOM 1687 C C . VAL A 1 211 ? 30.285 6.458 -54.603 1.00 91.44 211 VAL A C 1
ATOM 1689 O O . VAL A 1 211 ? 29.392 6.156 -55.388 1.00 91.44 211 VAL A O 1
ATOM 1692 N N . MET A 1 212 ? 31.561 6.118 -54.782 1.00 93.81 212 MET A N 1
ATOM 1693 C CA . MET A 1 212 ? 32.065 5.440 -55.978 1.00 93.81 212 MET A CA 1
ATOM 1694 C C . MET A 1 212 ? 31.421 4.060 -56.167 1.00 93.81 212 MET A C 1
ATOM 1696 O O . MET A 1 212 ? 31.377 3.252 -55.241 1.00 93.81 212 MET A O 1
ATOM 1700 N N . ASP A 1 213 ? 30.967 3.781 -57.383 1.00 93.25 213 ASP A N 1
ATOM 1701 C CA . ASP A 1 213 ? 30.525 2.465 -57.844 1.00 93.25 213 ASP A CA 1
ATOM 1702 C C . ASP A 1 213 ? 31.698 1.699 -58.467 1.00 93.25 213 ASP A C 1
ATOM 1704 O O . ASP A 1 213 ? 31.909 0.515 -58.184 1.00 93.25 213 ASP A O 1
ATOM 1708 N N . GLU A 1 214 ? 32.506 2.387 -59.278 1.00 95.88 214 GLU A N 1
ATOM 1709 C CA . GLU A 1 214 ? 33.659 1.817 -59.972 1.00 95.88 214 GLU A CA 1
ATOM 1710 C C . GLU A 1 214 ? 34.924 2.656 -59.721 1.00 95.88 214 GLU A C 1
ATOM 1712 O O . GLU A 1 214 ? 35.360 3.426 -60.581 1.00 95.88 214 GLU A O 1
ATOM 1717 N N . PRO A 1 215 ? 35.559 2.511 -58.542 1.00 96.25 215 PRO A N 1
ATOM 1718 C CA . PRO A 1 215 ? 36.737 3.295 -58.194 1.00 96.25 215 PRO A CA 1
ATOM 1719 C C . PRO A 1 215 ? 37.955 2.925 -59.058 1.00 96.25 215 PRO A C 1
ATOM 1721 O O . PRO A 1 215 ? 38.366 1.762 -59.125 1.00 96.25 215 PRO A O 1
ATOM 1724 N N . VAL A 1 216 ? 38.585 3.929 -59.668 1.00 96.69 216 VAL A N 1
ATOM 1725 C CA . VAL A 1 216 ? 39.818 3.814 -60.465 1.00 96.69 216 VAL A CA 1
ATOM 1726 C C . VAL A 1 216 ? 40.877 4.806 -59.989 1.00 96.69 216 VAL A C 1
ATOM 1728 O O . VAL A 1 216 ? 40.561 5.937 -59.633 1.00 96.69 216 VAL A O 1
ATOM 1731 N N . ILE A 1 217 ? 42.141 4.391 -59.997 1.00 96.06 217 ILE A N 1
ATOM 1732 C CA . ILE A 1 217 ? 43.293 5.216 -59.624 1.00 96.06 217 ILE A CA 1
ATOM 1733 C C . ILE A 1 217 ? 43.864 5.876 -60.882 1.00 96.06 217 ILE A C 1
ATOM 1735 O O . ILE A 1 217 ? 44.102 5.190 -61.881 1.00 96.06 217 ILE A O 1
ATOM 1739 N N . ALA A 1 218 ? 44.082 7.191 -60.832 1.00 94.69 218 ALA A N 1
ATOM 1740 C CA . ALA A 1 218 ? 44.772 7.941 -61.883 1.00 94.69 218 ALA A CA 1
ATOM 1741 C C . ALA A 1 218 ? 46.273 8.115 -61.568 1.00 94.69 218 ALA A C 1
ATOM 1743 O O . ALA A 1 218 ? 46.746 7.740 -60.497 1.00 94.69 218 ALA A O 1
ATOM 1744 N N . ALA A 1 219 ? 47.035 8.687 -62.508 1.00 93.25 219 ALA A N 1
ATOM 1745 C CA . ALA A 1 219 ? 48.490 8.865 -62.386 1.00 93.25 219 ALA A CA 1
ATOM 1746 C C . ALA A 1 219 ? 48.926 9.717 -61.177 1.00 93.25 219 ALA A C 1
ATOM 1748 O O . ALA A 1 219 ? 50.050 9.596 -60.709 1.00 93.25 219 ALA A O 1
ATOM 1749 N N . ASP A 1 220 ? 48.034 10.561 -60.656 1.00 91.12 220 ASP A N 1
ATOM 1750 C CA . ASP A 1 220 ? 48.244 11.369 -59.448 1.00 91.12 220 ASP A CA 1
ATOM 1751 C C . ASP A 1 220 ? 48.079 10.572 -58.138 1.00 91.12 220 ASP A C 1
ATOM 1753 O O . ASP A 1 220 ? 48.121 11.156 -57.055 1.00 91.12 220 ASP A O 1
ATOM 1757 N N . GLY A 1 221 ? 47.826 9.261 -58.217 1.00 90.94 221 GLY A N 1
ATOM 1758 C CA . GLY A 1 221 ? 47.610 8.379 -57.069 1.00 90.94 221 GLY A CA 1
ATOM 1759 C C . GLY A 1 221 ? 46.243 8.529 -56.395 1.00 90.94 221 GLY A C 1
ATOM 1760 O O . GLY A 1 221 ? 45.965 7.821 -55.426 1.00 90.94 221 GLY A O 1
ATOM 1761 N N . HIS A 1 222 ? 45.373 9.410 -56.894 1.00 93.38 222 HIS A N 1
ATOM 1762 C CA . HIS A 1 222 ? 44.037 9.611 -56.343 1.00 93.38 222 HIS A CA 1
ATOM 1763 C C . HIS A 1 222 ? 43.030 8.663 -56.994 1.00 93.38 222 HIS A C 1
ATOM 1765 O O . HIS A 1 222 ? 43.182 8.246 -58.145 1.00 93.38 222 HIS A O 1
ATOM 1771 N N . THR A 1 223 ? 41.990 8.312 -56.235 1.00 95.00 223 THR A N 1
ATOM 1772 C CA . THR A 1 223 ? 40.917 7.433 -56.707 1.00 95.00 223 THR A CA 1
ATOM 1773 C C . THR A 1 223 ? 39.678 8.242 -57.079 1.00 95.00 223 THR A C 1
ATOM 1775 O O . THR A 1 223 ? 39.266 9.142 -56.347 1.00 95.00 223 THR A O 1
ATOM 1778 N N . TYR A 1 224 ? 39.081 7.907 -58.217 1.00 94.75 224 TYR A N 1
ATOM 1779 C CA . TYR A 1 224 ? 37.923 8.581 -58.791 1.00 94.75 224 TYR A CA 1
ATOM 1780 C C . TYR A 1 224 ? 36.888 7.566 -59.271 1.00 94.75 224 TYR A C 1
ATOM 1782 O O . TYR A 1 224 ? 37.212 6.407 -59.515 1.00 94.75 224 TYR A O 1
ATOM 1790 N N . GLU A 1 225 ? 35.656 8.021 -59.479 1.00 96.75 225 GLU A N 1
ATOM 1791 C CA . GLU A 1 225 ? 34.646 7.261 -60.208 1.00 96.75 225 GLU A CA 1
ATOM 1792 C C . GLU A 1 225 ? 35.048 7.156 -61.684 1.00 96.75 225 GLU A C 1
ATOM 1794 O O . GLU A 1 225 ? 35.364 8.173 -62.318 1.00 96.75 225 GLU A O 1
ATOM 1799 N N . ALA A 1 226 ? 35.030 5.938 -62.231 1.00 95.88 226 ALA A N 1
ATOM 1800 C CA . ALA A 1 226 ? 35.522 5.630 -63.568 1.00 95.88 226 ALA A CA 1
ATOM 1801 C C . ALA A 1 226 ? 34.887 6.514 -64.643 1.00 95.88 226 ALA A C 1
ATOM 1803 O O . ALA A 1 226 ? 35.595 7.075 -65.482 1.00 95.88 226 ALA A O 1
ATOM 1804 N N . GLU A 1 227 ? 33.565 6.673 -64.620 1.00 95.50 227 GLU A N 1
ATOM 1805 C CA . GLU A 1 227 ? 32.865 7.462 -65.636 1.00 95.50 227 GLU A CA 1
ATOM 1806 C C . GLU A 1 227 ? 33.160 8.963 -65.529 1.00 95.50 227 GLU A C 1
ATOM 1808 O O . GLU A 1 227 ? 33.300 9.641 -66.554 1.00 95.50 227 GLU A O 1
ATOM 1813 N N . MET A 1 228 ? 33.366 9.470 -64.310 1.00 96.62 228 MET A N 1
ATOM 1814 C CA . MET A 1 228 ? 33.637 10.888 -64.061 1.00 96.62 228 MET A CA 1
ATOM 1815 C C . MET A 1 228 ? 35.038 11.294 -64.521 1.00 96.62 228 MET A C 1
ATOM 1817 O O . MET A 1 228 ? 35.197 12.310 -65.202 1.00 96.62 228 MET A O 1
ATOM 1821 N N . ILE A 1 229 ? 36.062 10.488 -64.219 1.00 94.75 229 ILE A N 1
ATOM 1822 C CA . ILE A 1 229 ? 37.435 10.776 -64.664 1.00 94.75 229 ILE A CA 1
ATOM 1823 C C . ILE A 1 229 ? 37.605 10.562 -66.176 1.00 94.75 229 ILE A C 1
ATOM 1825 O O . ILE A 1 229 ? 38.299 11.329 -66.848 1.00 94.75 229 ILE A O 1
ATOM 1829 N N . LYS A 1 230 ? 36.907 9.581 -66.765 1.00 94.62 230 LYS A N 1
ATOM 1830 C CA . LYS A 1 230 ? 36.875 9.417 -68.226 1.00 94.62 230 LYS A CA 1
ATOM 1831 C C . LYS A 1 230 ? 36.220 10.617 -68.906 1.00 94.62 230 LYS A C 1
ATOM 1833 O O . LYS A 1 230 ? 36.690 11.047 -69.959 1.00 94.62 230 LYS A O 1
ATOM 1838 N N . ASP A 1 231 ? 35.130 11.155 -68.356 1.00 95.56 231 ASP A N 1
ATOM 1839 C CA . ASP A 1 231 ? 34.498 12.372 -68.886 1.00 95.56 231 ASP A CA 1
ATOM 1840 C C . ASP A 1 231 ? 35.417 13.598 -68.759 1.00 95.56 231 ASP A C 1
ATOM 1842 O O . ASP A 1 231 ? 35.556 14.370 -69.709 1.00 95.56 231 ASP A O 1
ATOM 1846 N N . TRP A 1 232 ? 36.141 13.725 -67.642 1.00 94.00 232 TRP A N 1
ATOM 1847 C CA . TRP A 1 232 ? 37.158 14.763 -67.445 1.00 94.00 232 TRP A CA 1
ATOM 1848 C C . TRP A 1 232 ? 38.206 14.773 -68.568 1.00 94.00 232 TRP A C 1
ATOM 1850 O O . TRP A 1 232 ? 38.464 15.822 -69.167 1.00 94.00 232 TRP A O 1
ATOM 1860 N N . PHE A 1 233 ? 38.742 13.602 -68.928 1.00 94.00 233 PHE A N 1
ATOM 1861 C CA . PHE A 1 233 ? 39.689 13.468 -70.039 1.00 94.00 233 PHE A CA 1
ATOM 1862 C C . PHE A 1 233 ? 39.045 13.696 -71.411 1.00 94.00 233 PHE A C 1
ATOM 1864 O O . PHE A 1 233 ? 39.660 14.326 -72.274 1.00 94.00 233 PHE A O 1
ATOM 1871 N N . ARG A 1 234 ? 37.801 13.239 -71.625 1.00 94.06 234 ARG A N 1
ATOM 1872 C CA . ARG A 1 234 ? 37.054 13.473 -72.878 1.00 94.06 234 ARG A CA 1
ATOM 1873 C C . ARG A 1 234 ? 36.812 14.957 -73.146 1.00 94.06 234 ARG A C 1
ATOM 1875 O O . ARG A 1 234 ? 36.842 15.375 -74.299 1.00 94.06 234 ARG A O 1
ATOM 1882 N N . ARG A 1 235 ? 36.656 15.766 -72.095 1.00 92.38 235 ARG A N 1
ATOM 1883 C CA . ARG A 1 235 ? 36.562 17.235 -72.178 1.00 92.38 235 ARG A CA 1
ATOM 1884 C C . ARG A 1 235 ? 37.899 17.926 -72.484 1.00 92.38 235 ARG A C 1
ATOM 1886 O O . ARG A 1 235 ? 37.961 19.152 -72.460 1.00 92.38 235 ARG A O 1
ATOM 1893 N N . GLY A 1 236 ? 38.960 17.166 -72.760 1.00 89.19 236 GLY A N 1
ATOM 1894 C CA . GLY A 1 236 ? 40.273 17.681 -73.148 1.00 89.19 236 GLY A CA 1
ATOM 1895 C C . GLY A 1 236 ? 41.149 18.129 -71.978 1.00 89.19 236 GLY A C 1
ATOM 1896 O O . GLY A 1 236 ? 42.181 18.754 -72.209 1.00 89.19 236 GLY A O 1
ATOM 1897 N N . ARG A 1 237 ? 40.769 17.830 -70.729 1.00 90.81 237 ARG A N 1
ATOM 1898 C CA . ARG A 1 237 ? 41.572 18.173 -69.548 1.00 90.81 237 ARG A CA 1
ATOM 1899 C C . ARG A 1 237 ? 42.695 17.150 -69.370 1.00 90.81 237 ARG A C 1
ATOM 1901 O O . ARG A 1 237 ? 42.456 15.947 -69.443 1.00 90.81 237 ARG A O 1
ATOM 1908 N N . THR A 1 238 ? 43.913 17.628 -69.127 1.00 89.94 238 THR A N 1
ATOM 1909 C CA . THR A 1 238 ? 45.112 16.790 -68.915 1.00 89.94 238 THR A CA 1
ATOM 1910 C C . THR A 1 238 ? 45.702 16.926 -67.512 1.00 89.94 238 THR A C 1
ATOM 1912 O O . THR A 1 238 ? 46.796 16.430 -67.249 1.00 89.94 238 THR A O 1
ATOM 1915 N N . THR A 1 239 ? 44.989 17.605 -66.616 1.00 92.69 239 THR A N 1
ATOM 1916 C CA . THR A 1 239 ? 45.401 17.860 -65.235 1.00 92.69 239 THR A CA 1
ATOM 1917 C C . THR A 1 239 ? 44.634 16.987 -64.243 1.00 92.69 239 THR A C 1
ATOM 1919 O O . THR A 1 239 ? 43.547 16.488 -64.554 1.00 92.69 239 THR A O 1
ATOM 1922 N N . SER A 1 240 ? 45.198 16.811 -63.048 1.00 92.19 240 SER A N 1
ATOM 1923 C CA . SER A 1 240 ? 44.566 16.160 -61.904 1.00 92.19 240 SER A CA 1
ATOM 1924 C C . SER A 1 240 ? 43.307 16.931 -61.489 1.00 92.19 240 SER A C 1
ATOM 1926 O O . SER A 1 240 ? 43.387 18.137 -61.246 1.00 92.19 240 SER A O 1
ATOM 1928 N N . PRO A 1 241 ? 42.148 16.270 -61.352 1.00 90.69 241 PRO A N 1
ATOM 1929 C CA . PRO A 1 241 ? 40.952 16.893 -60.787 1.00 90.69 241 PRO A CA 1
ATOM 1930 C C . PRO A 1 241 ? 41.107 17.331 -59.322 1.00 90.69 241 PRO A C 1
ATOM 1932 O O . PRO A 1 241 ? 40.357 18.196 -58.879 1.00 90.69 241 PRO A O 1
ATOM 1935 N N . MET A 1 242 ? 42.052 16.740 -58.582 1.00 89.31 242 MET A N 1
ATOM 1936 C CA . MET A 1 242 ? 42.303 17.025 -57.165 1.00 89.31 242 MET A CA 1
ATOM 1937 C C . MET A 1 242 ? 43.319 18.145 -56.953 1.00 89.31 242 MET A C 1
ATOM 1939 O O . MET A 1 242 ? 43.064 19.072 -56.188 1.00 89.31 242 MET A O 1
ATOM 1943 N N . THR A 1 243 ? 44.476 18.0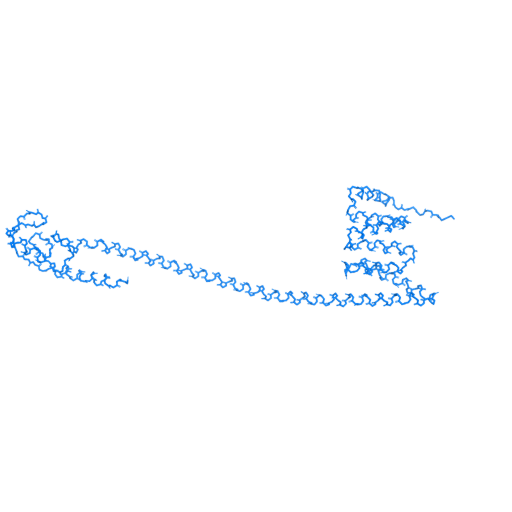62 -57.613 1.00 90.44 243 THR A N 1
ATOM 1944 C CA . THR A 1 243 ? 45.604 18.983 -57.373 1.00 90.44 243 THR A CA 1
ATOM 1945 C C . THR A 1 243 ? 45.765 20.032 -58.468 1.00 90.44 243 THR A C 1
ATOM 1947 O O . THR A 1 243 ? 46.507 20.995 -58.295 1.00 90.44 243 THR A O 1
ATOM 1950 N N . ASN A 1 244 ? 45.062 19.868 -59.594 1.00 90.12 244 ASN A N 1
ATOM 1951 C CA . ASN A 1 244 ? 45.197 20.679 -60.804 1.00 90.12 244 ASN A CA 1
ATOM 1952 C C . ASN A 1 244 ? 46.602 20.644 -61.447 1.00 90.12 244 ASN A C 1
ATOM 1954 O O . ASN A 1 244 ? 46.904 21.450 -62.327 1.00 90.12 244 ASN A O 1
ATOM 1958 N N . GLU A 1 245 ? 47.452 19.693 -61.055 1.00 92.38 245 GLU A N 1
ATOM 1959 C CA . GLU A 1 245 ? 48.773 19.473 -61.651 1.00 92.38 245 GLU A CA 1
ATOM 1960 C C . GLU A 1 245 ? 48.688 18.620 -62.924 1.00 92.38 245 GLU A C 1
ATOM 1962 O O . GLU A 1 245 ? 47.717 17.896 -63.138 1.00 92.38 245 GLU A O 1
ATOM 1967 N N . GLN A 1 246 ? 49.689 18.701 -63.802 1.00 93.00 246 GLN A N 1
ATOM 1968 C CA . GLN A 1 246 ? 49.724 17.916 -65.039 1.00 93.00 246 GLN A CA 1
ATOM 1969 C C . GLN A 1 246 ? 49.894 16.421 -64.726 1.00 93.00 246 GLN A C 1
ATOM 1971 O O . GLN A 1 246 ? 50.822 16.040 -64.021 1.00 93.00 246 GLN A O 1
ATOM 1976 N N . LEU A 1 247 ? 49.032 15.569 -65.291 1.00 90.94 247 LEU A N 1
ATOM 1977 C CA . LEU A 1 247 ? 49.153 14.118 -65.127 1.00 90.94 247 LEU A CA 1
ATOM 1978 C C . LEU A 1 247 ? 50.265 13.560 -66.021 1.00 90.94 247 LEU A C 1
ATOM 1980 O O . LEU A 1 247 ? 50.344 13.908 -67.203 1.00 90.94 247 LEU A O 1
ATOM 1984 N N . GLU A 1 248 ? 51.074 12.648 -65.474 1.00 90.38 248 GLU A N 1
ATOM 1985 C CA . GLU A 1 248 ? 52.129 11.944 -66.219 1.00 90.38 248 GLU A CA 1
ATOM 1986 C C . GLU A 1 248 ? 51.549 11.085 -67.352 1.00 90.38 248 GLU A C 1
ATOM 1988 O O . GLU A 1 248 ? 52.072 11.064 -68.467 1.00 90.38 248 GLU A O 1
ATOM 1993 N N . HIS A 1 249 ? 50.424 10.413 -67.088 1.00 90.25 249 HIS A N 1
ATOM 1994 C CA . HIS A 1 249 ? 49.688 9.611 -68.062 1.00 90.25 249 HIS A CA 1
ATOM 1995 C C . HIS A 1 249 ? 48.176 9.628 -67.796 1.00 90.25 249 HIS A C 1
ATOM 1997 O O . HIS A 1 249 ? 47.702 10.049 -66.745 1.00 90.25 249 HIS A O 1
ATOM 2003 N N . ARG A 1 250 ? 47.397 9.147 -68.775 1.00 91.50 250 ARG A N 1
ATOM 2004 C CA . ARG A 1 250 ? 45.922 9.049 -68.706 1.00 91.50 250 ARG A CA 1
ATOM 2005 C C . ARG A 1 250 ? 45.416 7.621 -68.475 1.00 91.50 250 ARG A C 1
ATOM 2007 O O . ARG A 1 250 ? 44.220 7.371 -68.592 1.00 91.50 250 ARG A O 1
ATOM 2014 N N . GLU A 1 251 ? 46.319 6.682 -68.201 1.00 92.75 251 GLU A N 1
ATOM 2015 C CA . GLU A 1 251 ? 45.949 5.312 -67.836 1.00 92.75 251 GLU A CA 1
ATOM 2016 C C . GLU A 1 251 ? 45.259 5.283 -66.468 1.00 92.75 251 GLU A C 1
ATOM 2018 O O . GLU A 1 251 ? 45.664 5.996 -65.549 1.00 92.75 251 GLU A O 1
ATOM 2023 N N . LEU A 1 252 ? 44.206 4.470 -66.365 1.00 94.88 252 LEU A N 1
ATOM 2024 C CA . LEU A 1 252 ? 43.384 4.311 -65.169 1.00 94.88 252 LEU A CA 1
ATOM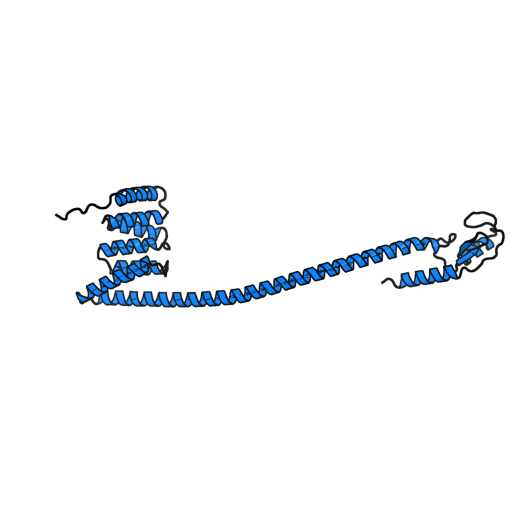 2025 C C . LEU A 1 252 ? 43.469 2.864 -64.694 1.00 94.88 252 LEU A C 1
ATOM 2027 O O . LEU A 1 252 ? 43.225 1.942 -65.475 1.00 94.88 252 LEU A O 1
ATOM 2031 N N . ILE A 1 253 ? 43.780 2.673 -63.415 1.00 96.25 253 ILE A N 1
ATOM 2032 C CA . ILE A 1 253 ? 43.944 1.348 -62.812 1.00 96.25 253 ILE A CA 1
ATOM 2033 C C . ILE A 1 253 ? 42.728 1.049 -61.924 1.00 96.25 253 ILE A C 1
ATOM 2035 O O . ILE A 1 253 ? 42.470 1.810 -60.991 1.00 96.25 253 ILE A O 1
ATOM 2039 N N . PRO A 1 254 ? 41.973 -0.042 -62.154 1.00 96.31 254 PRO A N 1
ATOM 2040 C CA . PRO A 1 254 ? 40.859 -0.418 -61.286 1.00 96.31 254 PRO A CA 1
ATOM 2041 C C . PRO A 1 254 ? 41.289 -0.665 -59.833 1.00 96.31 254 PRO A C 1
ATOM 2043 O O . PRO A 1 254 ? 42.170 -1.482 -59.562 1.00 96.31 254 PRO A O 1
ATOM 2046 N N . ASN A 1 255 ? 40.626 -0.007 -58.878 1.00 95.56 255 ASN A N 1
ATOM 2047 C CA . ASN A 1 255 ? 40.867 -0.202 -57.450 1.00 95.56 255 ASN A CA 1
ATOM 2048 C C . ASN A 1 255 ? 39.905 -1.256 -56.881 1.00 95.56 255 ASN A C 1
ATOM 2050 O O . ASN A 1 255 ? 38.919 -0.950 -56.208 1.00 95.56 255 ASN A O 1
ATOM 2054 N N . HIS A 1 256 ? 40.189 -2.531 -57.161 1.00 93.94 256 HIS A N 1
ATOM 2055 C CA . HIS A 1 256 ? 39.356 -3.654 -56.711 1.00 93.94 256 HIS A CA 1
ATOM 2056 C C . HIS A 1 256 ? 39.247 -3.763 -55.180 1.00 93.94 256 HIS A C 1
ATOM 2058 O O . HIS A 1 256 ? 38.221 -4.219 -54.668 1.00 93.94 256 HIS A O 1
ATOM 2064 N N . ALA A 1 257 ? 40.279 -3.326 -54.449 1.00 92.69 257 ALA A N 1
ATOM 2065 C CA . ALA A 1 257 ? 40.283 -3.325 -52.989 1.00 92.69 257 ALA A CA 1
ATOM 2066 C C . ALA A 1 257 ? 39.274 -2.311 -52.432 1.00 92.69 257 ALA A C 1
ATOM 2068 O O . ALA A 1 257 ? 38.454 -2.668 -51.586 1.00 92.69 257 ALA A O 1
ATOM 2069 N N . LEU A 1 258 ? 39.280 -1.077 -52.954 1.00 92.31 258 LEU A N 1
ATOM 2070 C CA . LEU A 1 258 ? 38.314 -0.056 -52.553 1.00 92.31 258 LEU A CA 1
ATOM 2071 C C . LEU A 1 258 ? 36.894 -0.431 -52.980 1.00 92.31 258 LEU A C 1
ATOM 2073 O O . LEU A 1 258 ? 35.974 -0.307 -52.180 1.00 92.31 258 LEU A O 1
ATOM 2077 N N . ARG A 1 259 ? 36.719 -0.976 -54.190 1.00 93.31 259 ARG A N 1
ATOM 2078 C CA . ARG A 1 259 ? 35.418 -1.473 -54.662 1.00 93.31 259 ARG A CA 1
ATOM 2079 C C . ARG A 1 259 ? 34.826 -2.520 -53.713 1.00 93.31 259 ARG A C 1
ATOM 2081 O O . ARG A 1 259 ? 33.699 -2.362 -53.256 1.00 93.31 259 ARG A O 1
ATOM 2088 N N . SER A 1 260 ? 35.613 -3.532 -53.340 1.00 92.31 260 SER A N 1
ATOM 2089 C CA . SER A 1 260 ? 35.183 -4.567 -52.386 1.00 92.31 260 SER A CA 1
ATOM 2090 C C . SER A 1 260 ? 34.838 -3.981 -51.007 1.00 92.31 260 SER A C 1
ATOM 2092 O O . SER A 1 260 ? 33.903 -4.437 -50.348 1.00 92.31 260 SER A O 1
ATOM 2094 N N . ALA A 1 261 ? 35.579 -2.960 -50.558 1.00 90.19 261 ALA A N 1
ATOM 2095 C CA . ALA A 1 261 ? 35.306 -2.276 -49.294 1.00 90.19 261 ALA A CA 1
ATOM 2096 C C . ALA A 1 261 ? 33.989 -1.478 -49.333 1.00 90.19 261 ALA A C 1
ATOM 2098 O O . ALA A 1 261 ? 33.201 -1.571 -48.391 1.00 90.19 261 ALA A O 1
ATOM 2099 N N . ILE A 1 262 ? 33.721 -0.757 -50.428 1.00 90.38 262 ILE A N 1
ATOM 2100 C CA . ILE A 1 262 ? 32.476 -0.003 -50.635 1.00 90.38 262 ILE A CA 1
ATOM 2101 C C . ILE A 1 262 ? 31.276 -0.950 -50.714 1.00 90.38 262 ILE A C 1
ATOM 2103 O O . ILE A 1 262 ? 30.254 -0.701 -50.076 1.00 90.38 262 ILE A O 1
ATOM 2107 N N . GLU A 1 263 ? 31.394 -2.061 -51.442 1.00 90.19 263 GLU A N 1
ATOM 2108 C CA . GLU A 1 263 ? 30.336 -3.073 -51.543 1.00 90.19 263 GLU A CA 1
ATOM 2109 C C . GLU A 1 263 ? 29.993 -3.661 -50.167 1.00 90.19 263 GLU A C 1
ATOM 2111 O O . GLU A 1 263 ? 28.818 -3.728 -49.795 1.00 90.19 263 GLU A O 1
ATOM 2116 N N . LYS A 1 264 ? 31.010 -4.008 -49.366 1.00 88.44 264 LYS A N 1
ATOM 2117 C CA . LYS A 1 264 ? 30.814 -4.484 -47.991 1.00 88.44 264 LYS A CA 1
ATOM 2118 C C . LYS A 1 264 ? 30.154 -3.421 -47.108 1.00 88.44 264 LYS A C 1
ATOM 2120 O O . LYS A 1 264 ? 29.257 -3.745 -46.335 1.00 88.44 264 LYS A O 1
ATOM 2125 N N . TRP A 1 265 ? 30.560 -2.158 -47.227 1.00 86.62 265 TRP A N 1
ATOM 2126 C CA . TRP A 1 265 ? 29.950 -1.046 -46.492 1.00 86.62 265 TRP A CA 1
ATOM 2127 C C . TRP A 1 265 ? 28.471 -0.846 -46.863 1.00 86.62 265 TRP A C 1
ATOM 2129 O O . TRP A 1 265 ? 27.634 -0.741 -45.968 1.00 86.62 265 TRP A O 1
ATOM 2139 N N . ARG A 1 266 ? 28.120 -0.898 -48.156 1.00 86.19 266 ARG A N 1
ATOM 2140 C CA . ARG A 1 266 ? 26.726 -0.809 -48.633 1.00 86.19 266 ARG A CA 1
ATOM 2141 C C . ARG A 1 266 ? 25.862 -1.969 -48.140 1.00 86.19 266 ARG A C 1
ATOM 2143 O O . ARG A 1 266 ? 24.718 -1.755 -47.751 1.00 86.19 266 ARG A O 1
ATOM 2150 N N . GLN A 1 267 ? 26.399 -3.191 -48.125 1.00 85.75 267 GLN A N 1
ATOM 2151 C CA . GLN A 1 267 ? 25.696 -4.354 -47.567 1.00 85.75 267 GLN A CA 1
ATOM 2152 C C . GLN A 1 267 ? 25.392 -4.168 -46.079 1.00 85.75 267 GLN A C 1
ATOM 2154 O O . GLN A 1 267 ? 24.278 -4.446 -45.647 1.00 85.75 267 GLN A O 1
ATOM 2159 N N . LEU A 1 268 ? 26.360 -3.655 -45.315 1.00 78.69 268 LEU A N 1
ATOM 2160 C CA . LEU A 1 268 ? 26.186 -3.388 -43.889 1.00 78.69 268 LEU A CA 1
ATOM 2161 C C . LEU A 1 268 ? 25.170 -2.264 -43.627 1.00 78.69 268 LEU A C 1
ATOM 2163 O O . LEU A 1 268 ? 24.421 -2.366 -42.662 1.00 78.69 268 LEU A O 1
ATOM 2167 N N . GLN A 1 269 ? 25.077 -1.249 -44.496 1.00 75.81 269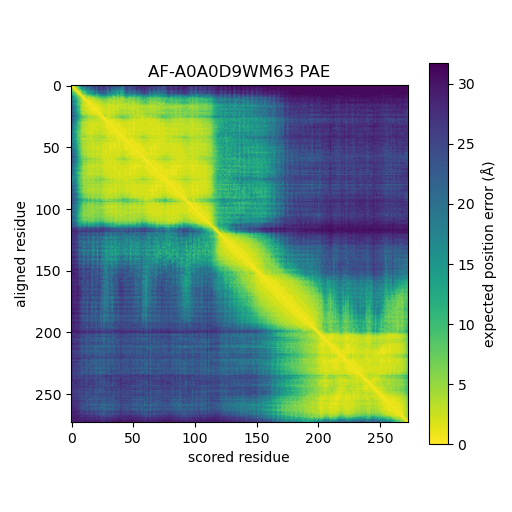 GLN A N 1
ATOM 2168 C CA . GLN A 1 269 ? 24.018 -0.233 -44.405 1.00 75.81 269 GLN A CA 1
ATOM 2169 C C . GLN A 1 269 ? 22.624 -0.793 -44.713 1.00 75.81 269 GLN A C 1
ATOM 2171 O O . GLN A 1 269 ? 21.677 -0.485 -44.000 1.00 75.81 269 GLN A O 1
ATOM 2176 N N . ASN A 1 270 ? 22.494 -1.654 -45.726 1.00 73.38 270 ASN A N 1
ATOM 2177 C CA . ASN A 1 270 ? 21.208 -2.260 -46.102 1.00 73.38 270 ASN A CA 1
ATOM 2178 C C . ASN A 1 270 ? 20.719 -3.342 -45.118 1.00 73.38 270 ASN A C 1
ATOM 2180 O O . ASN A 1 270 ? 19.581 -3.792 -45.223 1.00 73.38 270 ASN A O 1
ATOM 2184 N N . MET A 1 271 ? 21.581 -3.798 -44.205 1.00 66.38 271 MET A N 1
ATOM 2185 C CA . MET A 1 271 ? 21.253 -4.754 -43.142 1.00 66.38 271 MET A CA 1
ATOM 2186 C C . MET A 1 271 ? 20.837 -4.082 -41.824 1.00 66.38 271 MET A C 1
ATOM 2188 O O . MET A 1 271 ? 20.401 -4.787 -40.913 1.00 66.38 271 MET A O 1
ATOM 2192 N N . ALA A 1 272 ? 20.978 -2.759 -41.698 1.00 57.75 272 ALA A N 1
ATOM 2193 C CA . ALA A 1 272 ? 20.444 -2.021 -40.559 1.00 57.75 272 ALA A CA 1
ATOM 2194 C C . ALA A 1 272 ? 18.902 -1.952 -40.679 1.00 57.75 272 ALA A C 1
ATOM 2196 O O . ALA A 1 272 ? 18.418 -1.567 -41.746 1.00 57.75 272 ALA A O 1
ATOM 2197 N N . PRO A 1 273 ? 18.139 -2.387 -39.656 1.00 49.62 273 PRO A N 1
ATOM 2198 C CA . PRO A 1 273 ? 16.674 -2.416 -39.688 1.00 49.62 273 PRO A CA 1
ATOM 2199 C C . PRO A 1 273 ? 16.030 -1.025 -39.683 1.00 49.62 273 PRO A C 1
ATOM 2201 O O . PRO A 1 273 ? 16.636 -0.085 -39.118 1.00 49.62 273 PRO A O 1
#

Organism: NCBI:txid77586